Protein AF-A0A441TLF5-F1 (afdb_monomer_lite)

Foldseek 3Di:
DDDDDDDQFDPPDDDPDPVCVVPPPRRPPPPPPPPPPPDDDDDDDPDDDPDDDDPLVVLLVVVQVLQLVVVVVCVVVQQPDWDWDQDPVGIDIDRNCRVVVCSNVDRDLSNLLVVLCCLDQVVVDDPVVFWDWAWDFDDDPPDRTDTDTDIDTPDADPAAADDDPPDDLVNLVVVQVVRCVRSVGPPVLVVVPLVCPRYHVVNLVNNLVCVVVVVDDDPPSSNVSSVVCNVPPHDD

Radius of gyration: 24.66 Å; chains: 1; bounding box: 54×60×70 Å

pLDDT: mean 79.44, std 21.65, range [22.16, 98.5]

Secondary structure (DSSP, 8-state):
-------SS-TT----STHHHHS-TTS-----------S-------S-TT-PPP-HHHHHHHHHHHHHHHHHHTHHHHHT-EEEEEETTEEEEEEHHHH-TTSTTPPPHHHHHHHHHHHSGGGGS-GGGTEEEEEEEE--TTS--EEEEEEEESS--SS-B---TT--HHHHHHHHHHHHHHHTSTTHHHHHHTTTSSB-HHHHHHHHHHHHTTSS---HHHHHHHHHHHHS----

Structure (mmCIF, N/CA/C/O backbone):
data_AF-A0A441TLF5-F1
#
_entry.id   AF-A0A441TLF5-F1
#
loop_
_atom_site.group_PDB
_atom_site.id
_atom_site.type_symbol
_atom_site.label_atom_id
_atom_site.label_alt_id
_atom_site.label_comp_id
_atom_site.label_asym_id
_atom_site.label_entity_id
_atom_site.label_seq_id
_atom_site.pdbx_PDB_ins_code
_atom_site.Cartn_x
_atom_site.Cartn_y
_atom_site.Cartn_z
_atom_site.occupancy
_atom_site.B_iso_or_equiv
_atom_site.auth_seq_id
_atom_site.auth_comp_id
_atom_site.auth_asym_id
_atom_site.auth_atom_id
_atom_site.pdbx_PDB_model_num
ATOM 1 N N . ILE A 1 1 ? 12.281 -17.591 -37.721 1.00 36.97 1 ILE A N 1
ATOM 2 C CA . ILE A 1 1 ? 10.927 -18.185 -37.658 1.00 36.97 1 ILE A CA 1
ATOM 3 C C . ILE A 1 1 ? 9.971 -17.026 -37.813 1.00 36.97 1 ILE A C 1
ATOM 5 O O . ILE A 1 1 ? 9.907 -16.176 -36.936 1.00 36.97 1 ILE A O 1
ATOM 9 N N . GLU A 1 2 ? 9.385 -16.918 -38.995 1.00 22.16 2 GLU A N 1
ATOM 10 C CA . GLU A 1 2 ? 8.472 -15.842 -39.357 1.00 22.16 2 GLU A CA 1
ATOM 11 C C . GLU A 1 2 ? 7.069 -16.241 -38.891 1.00 22.16 2 GLU A C 1
ATOM 13 O O . GLU A 1 2 ? 6.633 -17.365 -39.142 1.00 22.16 2 GLU A O 1
ATOM 18 N N . VAL A 1 3 ? 6.401 -15.370 -38.134 1.00 23.84 3 VAL A N 1
ATOM 19 C CA . VAL A 1 3 ? 5.067 -15.635 -37.583 1.00 23.84 3 VAL A CA 1
ATOM 20 C C . VAL A 1 3 ? 4.101 -14.674 -38.253 1.00 23.84 3 VAL A C 1
ATOM 22 O O . VAL A 1 3 ? 4.131 -13.474 -37.992 1.00 23.84 3 VAL A O 1
ATOM 25 N N . VAL A 1 4 ? 3.259 -15.208 -39.132 1.00 25.80 4 VAL A N 1
ATOM 26 C CA . VAL A 1 4 ? 2.218 -14.453 -39.833 1.00 25.80 4 VAL A CA 1
ATOM 27 C C . VAL A 1 4 ? 0.871 -14.804 -39.206 1.00 25.80 4 VAL A C 1
ATOM 29 O O . VAL A 1 4 ? 0.508 -15.976 -39.123 1.00 25.80 4 VAL A O 1
ATOM 32 N N . ALA A 1 5 ? 0.123 -13.796 -38.756 1.00 27.64 5 ALA A N 1
ATOM 33 C CA . ALA A 1 5 ? -1.266 -13.966 -38.342 1.00 27.64 5 ALA A CA 1
ATOM 34 C C . ALA A 1 5 ? -2.162 -13.944 -39.590 1.00 27.64 5 ALA A C 1
ATOM 36 O O . ALA A 1 5 ? -2.343 -12.897 -40.209 1.00 27.64 5 ALA A O 1
ATOM 37 N N . GLY A 1 6 ? -2.691 -15.105 -39.980 1.00 32.47 6 GLY A N 1
ATOM 38 C CA . GLY A 1 6 ? -3.723 -15.213 -41.013 1.00 32.47 6 GLY A CA 1
ATOM 39 C C . GLY A 1 6 ? -5.134 -15.042 -40.427 1.00 32.47 6 GLY A C 1
ATOM 40 O O . GLY A 1 6 ? -5.342 -15.333 -39.245 1.00 32.47 6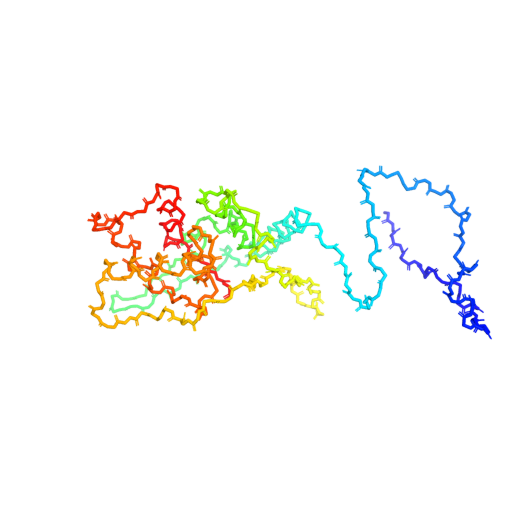 GLY A O 1
ATOM 41 N N . PRO A 1 7 ? -6.114 -14.570 -41.216 1.00 35.22 7 PRO A N 1
ATOM 42 C CA . PRO A 1 7 ? -7.491 -14.414 -40.761 1.00 35.22 7 PRO A CA 1
ATOM 43 C C . PRO A 1 7 ? -8.111 -15.776 -40.411 1.00 35.22 7 PRO A C 1
ATOM 45 O O . PRO A 1 7 ? -8.063 -16.715 -41.196 1.00 35.22 7 PRO A O 1
ATOM 48 N N . VAL A 1 8 ? -8.730 -15.870 -39.229 1.00 48.19 8 VAL A N 1
ATOM 49 C CA . VAL A 1 8 ? -9.430 -17.074 -38.714 1.00 48.19 8 VAL A CA 1
ATOM 50 C C . VAL A 1 8 ? -10.792 -17.289 -39.408 1.00 48.19 8 VAL A C 1
ATOM 52 O O . VAL A 1 8 ? -11.588 -18.131 -39.004 1.00 48.19 8 VAL A O 1
ATOM 55 N N . VAL A 1 9 ? -11.097 -16.505 -40.441 1.00 45.00 9 VAL A N 1
ATOM 56 C CA . VAL A 1 9 ? -12.402 -16.465 -41.102 1.00 45.00 9 VAL A CA 1
ATOM 57 C C . VAL A 1 9 ? -12.179 -16.585 -42.601 1.00 45.00 9 VAL A C 1
ATOM 59 O O . VAL A 1 9 ? -11.374 -15.836 -43.153 1.00 45.00 9 VAL A O 1
ATOM 62 N N . ASP A 1 10 ? -12.896 -17.508 -43.239 1.00 50.12 10 ASP A N 1
ATOM 63 C CA . ASP A 1 10 ? -13.018 -17.556 -44.694 1.00 50.12 10 ASP A CA 1
ATOM 64 C C . ASP A 1 10 ? -13.630 -16.223 -45.179 1.00 50.12 10 ASP A C 1
ATOM 66 O O . ASP A 1 10 ? -14.770 -15.912 -44.810 1.00 50.12 10 ASP A O 1
ATOM 70 N N . PRO A 1 11 ? -12.887 -15.395 -45.938 1.00 46.66 11 PRO A N 1
ATOM 71 C CA . PRO A 1 11 ? -13.357 -14.079 -46.363 1.00 46.66 11 PRO A CA 1
ATOM 72 C C . PRO A 1 11 ? -14.568 -14.139 -47.307 1.00 46.66 11 PRO A C 1
ATOM 74 O O . PRO A 1 11 ? -15.258 -13.128 -47.454 1.00 46.66 11 PRO A O 1
ATOM 77 N N . ASP A 1 12 ? -14.863 -15.301 -47.896 1.00 47.38 12 ASP A N 1
ATOM 78 C CA . ASP A 1 12 ? -15.994 -15.494 -48.804 1.00 47.38 12 ASP A CA 1
ATOM 79 C C . ASP A 1 12 ? -17.268 -15.982 -48.085 1.00 47.38 12 ASP A C 1
ATOM 81 O O . ASP A 1 12 ? -18.340 -16.076 -48.693 1.00 47.38 12 ASP A O 1
ATOM 85 N N . TYR A 1 13 ? -17.209 -16.228 -46.769 1.00 49.38 13 TYR A N 1
ATOM 86 C CA . TYR A 1 13 ? -18.369 -16.678 -46.002 1.00 49.38 13 TYR A CA 1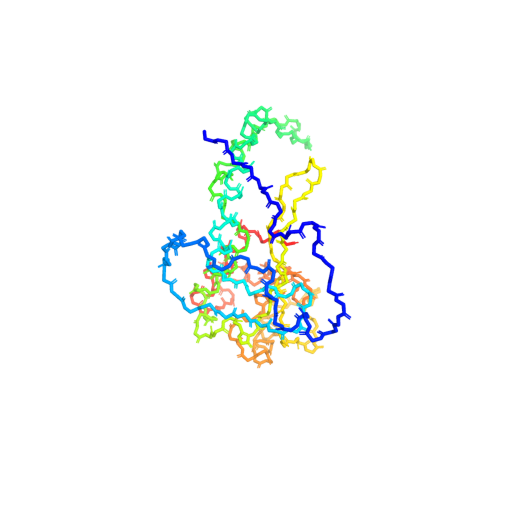
ATOM 87 C C . TYR A 1 13 ? -19.304 -15.520 -45.614 1.00 49.38 13 TYR A C 1
ATOM 89 O O . TYR A 1 13 ? -18.950 -14.621 -44.848 1.00 49.38 13 TYR A O 1
ATOM 97 N N . ARG A 1 14 ? -20.559 -15.578 -46.084 1.00 50.41 14 ARG A N 1
ATOM 98 C CA . ARG A 1 14 ? -21.650 -14.685 -45.657 1.00 50.41 14 ARG A CA 1
ATOM 99 C C . ARG A 1 14 ? -22.804 -15.495 -45.053 1.00 50.41 14 ARG A C 1
ATOM 101 O O . ARG A 1 14 ? -23.412 -16.284 -45.775 1.00 50.41 14 ARG A O 1
ATOM 108 N N . PRO A 1 15 ? -23.140 -15.307 -43.762 1.00 50.00 15 PRO A N 1
ATOM 109 C CA . PRO A 1 15 ? -24.277 -15.985 -43.152 1.00 50.00 15 PRO A CA 1
ATOM 110 C C . PRO A 1 15 ? -25.592 -15.407 -43.691 1.00 50.00 15 PRO A C 1
ATOM 112 O O . PRO A 1 15 ? -25.795 -14.194 -43.678 1.00 50.00 15 PRO A O 1
ATOM 115 N N . ASN A 1 16 ? -26.493 -16.282 -44.143 1.00 51.88 16 ASN A N 1
ATOM 116 C CA . ASN A 1 16 ? -27.785 -15.892 -44.728 1.00 51.88 16 ASN A CA 1
ATOM 117 C C . ASN A 1 16 ? -28.959 -16.021 -43.743 1.00 51.88 16 ASN A C 1
ATOM 119 O O . ASN A 1 16 ? -30.096 -15.704 -44.085 1.00 51.88 16 ASN A O 1
ATOM 123 N N . SER A 1 17 ? -28.702 -16.478 -42.516 1.00 48.84 17 SER A N 1
ATOM 124 C CA . SER A 1 17 ? -29.687 -16.500 -41.437 1.00 48.84 17 SER A CA 1
ATOM 125 C C . SER A 1 17 ? -29.021 -16.338 -40.073 1.00 48.84 17 SER A C 1
ATOM 127 O O . SER A 1 17 ? -27.831 -16.608 -39.899 1.00 48.84 17 SER A O 1
ATOM 129 N N . VAL A 1 18 ? -29.809 -15.898 -39.091 1.00 48.69 18 VAL A N 1
ATOM 130 C CA . VAL A 1 18 ? -29.361 -15.730 -37.700 1.00 48.69 18 VAL A CA 1
ATOM 131 C C . VAL A 1 18 ? -28.971 -17.080 -37.082 1.00 48.69 18 VAL A C 1
ATOM 133 O O . VAL A 1 18 ? -28.031 -17.144 -36.294 1.00 48.69 18 VAL A O 1
ATOM 136 N N . ASP A 1 19 ? -29.604 -18.174 -37.508 1.00 50.28 19 ASP A N 1
ATOM 137 C CA . ASP A 1 19 ? -29.310 -19.524 -37.012 1.00 50.28 19 ASP A CA 1
ATOM 138 C C . ASP A 1 19 ? -27.880 -19.982 -37.359 1.00 50.28 19 ASP A C 1
ATOM 140 O O . ASP A 1 19 ? -27.218 -20.635 -36.553 1.00 50.28 19 ASP A O 1
ATOM 144 N N . GLN A 1 20 ? -27.337 -19.537 -38.500 1.00 49.94 20 GLN A N 1
ATOM 145 C CA . GLN A 1 20 ? -25.953 -19.815 -38.920 1.00 49.94 20 GLN A CA 1
ATOM 146 C C . GLN A 1 20 ? -24.887 -19.060 -38.102 1.00 49.94 20 GLN A C 1
ATOM 148 O O . GLN A 1 20 ? -23.690 -19.325 -38.246 1.00 49.94 20 GLN A O 1
ATOM 153 N N . LEU A 1 21 ? -25.296 -18.122 -37.240 1.00 49.75 21 LEU A N 1
ATOM 154 C CA . LEU A 1 21 ? -24.411 -17.447 -36.285 1.00 49.75 21 LEU A CA 1
ATOM 155 C C . LEU A 1 21 ? -24.289 -18.229 -34.969 1.00 49.75 21 LEU A C 1
ATOM 157 O O . LEU A 1 21 ? -23.302 -18.062 -34.251 1.00 49.75 21 LEU A O 1
ATOM 161 N N . PHE A 1 22 ? -25.272 -19.079 -34.650 1.00 46.91 22 PHE A N 1
ATOM 162 C CA . PHE A 1 22 ? -25.297 -19.851 -33.407 1.00 46.91 22 PHE A CA 1
ATOM 163 C C . PHE A 1 22 ? -24.527 -21.175 -33.510 1.00 46.91 22 PHE A C 1
ATOM 165 O O . PHE A 1 22 ? -23.927 -21.598 -32.519 1.00 46.91 22 PHE A O 1
ATOM 172 N N . GLU A 1 23 ? -24.455 -21.769 -34.705 1.00 49.84 23 GLU A N 1
ATOM 173 C CA . GLU A 1 23 ? -23.620 -22.938 -35.011 1.00 49.84 23 GLU A CA 1
ATOM 174 C C . GLU A 1 23 ? -22.733 -22.680 -36.242 1.00 49.84 23 GLU A C 1
ATOM 176 O O . GLU A 1 23 ? -23.085 -23.046 -37.363 1.00 49.84 23 GLU A O 1
ATOM 181 N N . PRO A 1 24 ? -21.567 -22.032 -36.066 1.00 50.59 24 PRO A N 1
ATOM 182 C CA . PRO A 1 24 ? -20.713 -21.673 -37.186 1.00 50.59 24 PRO A CA 1
ATOM 183 C C . PRO A 1 24 ? -20.034 -22.922 -37.767 1.00 50.59 24 PRO A C 1
ATOM 185 O O . PRO A 1 24 ? -19.107 -23.479 -37.172 1.00 50.59 24 PRO A O 1
ATOM 188 N N . THR A 1 25 ? -20.490 -23.358 -38.941 1.00 48.41 25 THR A N 1
ATOM 189 C CA . THR A 1 25 ? -19.855 -24.412 -39.755 1.00 48.41 25 THR A CA 1
ATOM 190 C C . THR A 1 25 ? -18.606 -23.919 -40.498 1.00 48.41 25 THR A C 1
ATOM 192 O O . THR A 1 25 ? -17.850 -24.727 -41.023 1.00 48.41 25 THR A O 1
ATOM 195 N N . TRP A 1 26 ? -18.360 -22.604 -40.500 1.00 50.44 26 TRP A N 1
ATOM 196 C CA . TRP A 1 26 ? -17.243 -21.914 -41.165 1.00 50.44 26 TRP A CA 1
ATOM 197 C C . TRP A 1 26 ? -15.942 -21.869 -40.348 1.00 50.44 26 TRP A C 1
ATOM 199 O O . TRP A 1 26 ? -14.927 -21.358 -40.814 1.00 50.44 26 TRP A O 1
ATOM 209 N N . VAL A 1 27 ? -15.947 -22.410 -39.128 1.00 47.53 27 VAL A N 1
ATOM 210 C CA . VAL A 1 27 ? -14.711 -22.689 -38.392 1.00 47.53 27 VAL A CA 1
ATOM 211 C C . VAL A 1 27 ? -14.217 -24.050 -38.868 1.00 47.53 27 VAL A C 1
ATOM 213 O O . VAL A 1 27 ? -14.824 -25.063 -38.529 1.00 47.53 27 VAL A O 1
ATOM 216 N N . LEU A 1 28 ? -13.134 -24.084 -39.650 1.00 46.56 28 LEU A N 1
ATOM 217 C CA . LEU A 1 28 ? -12.442 -25.324 -40.014 1.00 46.56 28 LEU A CA 1
ATOM 218 C C . LEU A 1 28 ? -12.013 -26.050 -38.730 1.00 46.56 28 LEU A C 1
ATOM 220 O O . LEU A 1 28 ? -11.070 -25.645 -38.055 1.00 46.56 28 LEU A O 1
ATOM 224 N N . ARG A 1 29 ? -12.742 -27.112 -38.372 1.00 49.94 29 ARG A N 1
ATOM 225 C CA . ARG A 1 29 ? -12.463 -27.950 -37.191 1.00 49.94 29 ARG A CA 1
ATOM 226 C C . ARG A 1 29 ? -11.424 -29.042 -37.466 1.00 49.94 29 ARG A C 1
ATOM 228 O O . ARG A 1 29 ? -11.049 -29.747 -36.537 1.00 49.94 29 ARG A O 1
ATOM 235 N N . ASP A 1 30 ? -10.931 -29.131 -38.702 1.00 43.38 30 ASP A N 1
ATOM 236 C CA . ASP A 1 30 ? -10.085 -30.234 -39.173 1.00 43.38 30 ASP A CA 1
ATOM 237 C C . ASP A 1 30 ? -8.579 -29.938 -39.207 1.00 43.38 30 ASP A C 1
ATOM 239 O O . ASP A 1 30 ? -7.798 -30.804 -39.597 1.00 43.38 30 ASP A O 1
ATOM 243 N N . SER A 1 31 ? -8.104 -28.781 -38.730 1.00 43.22 31 SER A N 1
ATOM 244 C CA . SER A 1 31 ? -6.673 -28.663 -38.424 1.00 43.22 31 SER A CA 1
ATOM 245 C C . SER A 1 31 ? -6.401 -29.260 -37.045 1.00 43.22 31 SER A C 1
ATOM 247 O O . SER A 1 31 ? -6.272 -28.550 -36.044 1.00 43.22 31 SER A O 1
ATOM 249 N N . ALA A 1 32 ? -6.323 -30.587 -37.021 1.00 44.91 32 ALA A N 1
ATOM 250 C CA . ALA A 1 32 ? -5.764 -31.406 -35.956 1.00 44.91 32 ALA A CA 1
ATOM 251 C C . ALA A 1 32 ? -4.258 -31.123 -35.770 1.00 44.91 32 ALA A C 1
ATOM 253 O O . ALA A 1 32 ? -3.409 -31.988 -35.960 1.00 44.91 32 ALA A O 1
ATOM 254 N N . ALA A 1 33 ? -3.915 -29.891 -35.399 1.00 39.09 33 ALA A N 1
ATOM 255 C CA . ALA A 1 33 ? -2.718 -29.630 -34.625 1.00 39.09 33 ALA A CA 1
ATOM 256 C C . ALA A 1 33 ? -3.179 -29.609 -33.170 1.00 39.09 33 ALA A C 1
ATOM 258 O O . ALA A 1 33 ? -3.795 -28.644 -32.717 1.00 39.09 33 ALA A O 1
ATOM 259 N N . GLU A 1 34 ? -2.946 -30.717 -32.472 1.00 43.09 34 GLU A N 1
ATOM 260 C CA . GLU A 1 34 ? -3.098 -30.827 -31.026 1.00 43.09 34 GLU A CA 1
ATOM 261 C C . GLU A 1 34 ? -2.338 -29.674 -30.357 1.00 43.09 34 GLU A C 1
ATOM 263 O O . GLU A 1 34 ? -1.132 -29.736 -30.119 1.00 43.09 34 GLU A O 1
ATOM 268 N N . ALA A 1 35 ? -3.041 -28.580 -30.061 1.00 42.84 35 ALA A N 1
ATOM 269 C CA . ALA A 1 35 ? -2.545 -27.561 -29.160 1.00 42.84 35 ALA A CA 1
ATOM 270 C C . ALA A 1 35 ? -2.503 -28.211 -27.780 1.00 42.84 35 ALA A C 1
ATOM 272 O O . ALA A 1 35 ? -3.520 -28.313 -27.092 1.00 42.84 35 ALA A O 1
ATOM 273 N N . GLN A 1 36 ? -1.327 -28.727 -27.426 1.00 36.59 36 GLN A N 1
ATOM 274 C CA . GLN A 1 36 ? -1.091 -29.434 -26.180 1.00 36.59 36 GLN A CA 1
ATOM 275 C C . GLN A 1 36 ? -1.540 -28.554 -25.007 1.00 36.59 36 GLN A C 1
ATOM 277 O O . GLN A 1 36 ? -0.954 -27.514 -24.703 1.00 36.59 36 GLN A O 1
ATOM 282 N N . GLN A 1 37 ? -2.645 -28.955 -24.384 1.00 39.78 37 GLN A N 1
ATOM 283 C CA . GLN A 1 37 ? -3.279 -28.234 -23.294 1.00 39.78 37 GLN A CA 1
ATOM 284 C C . GLN A 1 37 ? -2.374 -28.298 -22.059 1.00 39.78 37 GLN A C 1
ATOM 286 O O . GLN A 1 37 ? -2.279 -29.331 -21.402 1.00 39.78 37 GLN A O 1
ATOM 291 N N . LEU A 1 38 ? -1.736 -27.182 -21.697 1.00 35.72 38 LEU A N 1
ATOM 292 C CA . LEU A 1 38 ? -0.844 -27.086 -20.529 1.00 35.72 38 LEU A CA 1
ATOM 293 C C . LEU A 1 38 ? -1.597 -26.992 -19.173 1.00 35.72 38 LEU A C 1
ATOM 295 O O . LEU A 1 38 ? -1.091 -26.412 -18.220 1.00 35.72 38 LEU A O 1
ATOM 299 N N . ALA A 1 39 ? -2.768 -27.640 -19.076 1.00 30.20 39 ALA A N 1
ATOM 300 C CA . ALA A 1 39 ? -3.660 -27.795 -17.913 1.00 30.20 39 ALA A CA 1
ATOM 301 C C . ALA A 1 39 ? -4.587 -26.614 -17.520 1.00 30.20 39 ALA A C 1
ATOM 303 O O . ALA A 1 39 ? -4.260 -25.438 -17.666 1.00 30.20 39 ALA A O 1
ATOM 304 N N . GLY A 1 40 ? -5.759 -26.977 -16.964 1.00 34.03 40 GLY A N 1
ATOM 305 C CA . GLY A 1 40 ? -6.762 -26.098 -16.333 1.00 34.03 40 GLY A CA 1
ATOM 306 C C . GLY A 1 40 ? -8.128 -26.044 -17.054 1.00 34.03 40 GLY A C 1
ATOM 307 O O . GLY A 1 40 ? -8.167 -26.138 -18.283 1.00 34.03 40 GLY A O 1
ATOM 308 N N . PRO A 1 41 ? -9.261 -25.897 -16.331 1.00 30.38 41 PRO A N 1
ATOM 309 C CA . PRO A 1 41 ? -10.571 -25.682 -16.949 1.00 30.38 41 PRO A CA 1
ATOM 310 C C . PRO A 1 41 ? -10.657 -24.297 -17.613 1.00 30.38 41 PRO A C 1
ATOM 312 O O . PRO A 1 41 ? -10.291 -23.283 -17.017 1.00 30.38 41 PRO A O 1
ATOM 315 N N . VAL A 1 42 ? -11.163 -24.252 -18.849 1.00 34.88 42 VAL A N 1
ATOM 316 C CA . VAL A 1 42 ? -11.400 -23.013 -19.606 1.00 34.88 42 VAL A CA 1
ATOM 317 C C . VAL A 1 42 ? -12.850 -22.587 -19.406 1.00 34.88 42 VAL A C 1
ATOM 319 O O . VAL A 1 42 ? -13.768 -23.211 -19.933 1.00 34.88 42 VAL A O 1
ATOM 322 N N . TYR A 1 43 ? -13.065 -21.505 -18.663 1.00 37.19 43 TYR A N 1
ATOM 323 C CA . TYR A 1 43 ? -14.384 -20.894 -18.521 1.00 37.19 43 TYR A CA 1
ATOM 324 C C . TYR A 1 43 ? -14.538 -19.775 -19.557 1.00 37.19 43 TYR A C 1
ATOM 326 O O . TYR A 1 43 ? -13.713 -18.866 -19.631 1.00 37.19 43 TYR A O 1
ATOM 334 N N . ARG A 1 44 ? -15.596 -19.831 -20.373 1.00 37.06 44 ARG A N 1
ATOM 335 C CA . ARG A 1 44 ? -15.975 -18.760 -21.307 1.00 37.06 44 ARG A CA 1
ATOM 336 C C . ARG A 1 44 ? -17.350 -18.235 -20.904 1.00 37.06 44 ARG A C 1
ATOM 338 O O . ARG A 1 44 ? -18.349 -18.928 -21.077 1.00 37.06 44 ARG A O 1
ATOM 345 N N . LEU A 1 45 ? -17.403 -17.013 -20.380 1.00 36.09 45 LEU A N 1
ATOM 346 C CA . LEU A 1 45 ? -18.661 -16.324 -20.090 1.00 36.09 45 LEU A CA 1
ATOM 347 C C . LEU A 1 45 ? -19.290 -15.855 -21.411 1.00 36.09 45 LEU A C 1
ATOM 349 O O . LEU A 1 45 ? -18.725 -15.024 -22.120 1.00 36.09 45 LEU A O 1
ATOM 353 N N . ARG A 1 46 ? -20.455 -16.406 -21.767 1.00 33.09 46 ARG A N 1
ATOM 354 C CA . ARG A 1 46 ? -21.288 -15.890 -22.865 1.00 33.09 46 ARG A CA 1
ATOM 355 C C . ARG A 1 46 ? -22.006 -14.625 -22.371 1.00 33.09 46 ARG A C 1
ATOM 357 O O . ARG A 1 46 ? -22.671 -14.692 -21.345 1.00 33.09 46 ARG A O 1
ATOM 364 N N . GLY A 1 47 ? -21.903 -13.500 -23.091 1.00 36.25 47 GLY A N 1
ATOM 365 C CA . GLY A 1 47 ? -22.857 -12.385 -22.931 1.00 36.25 47 GLY A CA 1
ATOM 366 C C . GLY A 1 47 ? -22.325 -10.959 -22.734 1.00 36.25 47 GLY A C 1
ATOM 367 O O . GLY A 1 47 ? -23.143 -10.053 -22.612 1.00 36.25 47 GLY A O 1
ATOM 368 N N . ARG A 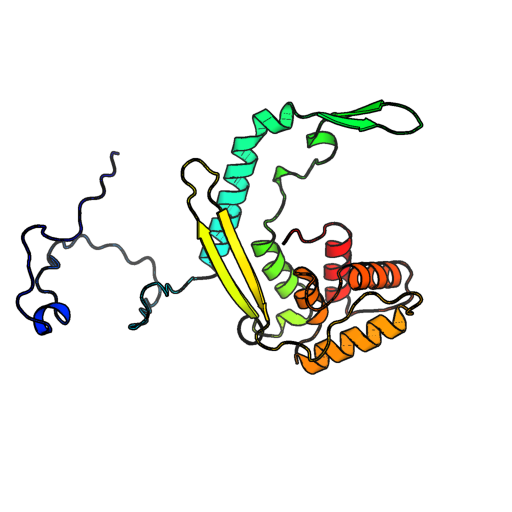1 48 ? -21.013 -10.691 -22.739 1.00 38.84 48 ARG A N 1
ATOM 369 C CA . ARG A 1 48 ? -20.505 -9.306 -22.836 1.00 38.84 48 ARG A CA 1
ATOM 370 C C . ARG A 1 48 ? -19.411 -9.208 -23.884 1.00 38.84 48 ARG A C 1
ATOM 372 O O . ARG A 1 48 ? -18.352 -9.811 -23.732 1.00 38.84 48 ARG A O 1
ATOM 379 N N . ALA A 1 49 ? -19.661 -8.421 -24.927 1.00 38.25 49 ALA A N 1
ATOM 380 C CA . ALA A 1 49 ? -18.600 -7.920 -25.788 1.00 38.25 49 ALA A CA 1
ATOM 381 C C . ALA A 1 49 ? -17.552 -7.226 -24.893 1.00 38.25 49 ALA A C 1
ATOM 383 O O . ALA A 1 49 ? -17.865 -6.236 -24.239 1.00 38.25 49 ALA A O 1
ATOM 384 N N . GLY A 1 50 ? -16.352 -7.804 -24.782 1.00 42.12 50 GLY A N 1
ATOM 385 C CA . GLY A 1 50 ? -15.216 -7.221 -24.052 1.00 42.12 50 GLY A CA 1
ATOM 386 C C . GLY A 1 50 ? -14.884 -7.787 -22.661 1.00 42.12 50 GLY A C 1
ATOM 387 O O . GLY A 1 50 ? -13.871 -7.396 -22.094 1.00 42.12 50 GLY A O 1
ATOM 388 N N . GLY A 1 51 ? -15.659 -8.720 -22.097 1.00 44.75 51 GLY A N 1
ATOM 389 C CA . GLY A 1 51 ? -15.396 -9.261 -20.750 1.00 44.75 51 GLY A CA 1
ATOM 390 C C . GLY A 1 51 ? -14.522 -10.519 -20.745 1.00 44.75 51 GLY A C 1
ATOM 391 O O . GLY A 1 51 ? -15.049 -11.625 -20.639 1.00 44.75 51 GLY A O 1
ATOM 392 N N . GLY A 1 52 ? -13.201 -10.382 -20.873 1.00 59.38 52 GLY A N 1
ATOM 393 C CA . GLY A 1 52 ? -12.269 -11.501 -20.683 1.00 59.38 52 GLY A CA 1
ATOM 394 C C . GLY A 1 52 ? -12.121 -11.884 -19.205 1.00 59.38 52 GLY A C 1
ATOM 395 O O . GLY A 1 52 ? -12.118 -11.019 -18.335 1.00 59.38 52 GLY A O 1
ATOM 396 N N . ILE A 1 53 ? -11.971 -13.178 -18.901 1.00 64.62 53 ILE A N 1
ATOM 397 C CA . ILE A 1 53 ? -11.551 -13.619 -17.562 1.00 64.62 53 ILE A CA 1
ATOM 398 C C . ILE A 1 53 ? -10.045 -13.390 -17.445 1.00 64.62 53 ILE A C 1
ATOM 400 O O . ILE A 1 53 ? -9.275 -13.921 -18.249 1.00 64.62 53 ILE A O 1
ATOM 404 N N . VAL A 1 54 ? -9.614 -12.639 -16.430 1.00 70.94 54 VAL A N 1
ATOM 405 C CA . VAL A 1 54 ? -8.188 -12.436 -16.152 1.00 70.94 54 VAL A CA 1
ATOM 406 C C . VAL A 1 54 ? -7.734 -13.368 -15.037 1.00 70.94 54 VAL A C 1
ATOM 408 O O . VAL A 1 54 ? -8.194 -13.289 -13.901 1.00 70.94 54 VAL A O 1
ATOM 411 N N . HIS A 1 55 ? -6.775 -14.239 -15.348 1.00 80.38 55 HIS A N 1
ATOM 412 C CA . HIS A 1 55 ? -6.080 -15.015 -14.329 1.00 80.38 55 HIS A CA 1
ATOM 413 C C . HIS A 1 55 ? -5.037 -14.131 -13.629 1.00 80.38 55 HIS A C 1
ATOM 415 O O . HIS A 1 55 ? -3.964 -13.869 -14.181 1.00 80.38 55 HIS A O 1
ATOM 421 N N . MET A 1 56 ? -5.348 -13.679 -12.409 1.00 81.25 56 MET A N 1
ATOM 422 C CA . MET A 1 56 ? -4.586 -12.637 -11.705 1.00 81.25 56 MET A CA 1
ATOM 423 C C . MET A 1 56 ? -3.094 -12.965 -11.548 1.00 81.25 56 MET A C 1
ATOM 425 O O . MET A 1 56 ? -2.245 -12.119 -11.805 1.00 81.25 56 MET A O 1
ATOM 429 N N . ARG A 1 57 ? -2.731 -14.217 -11.236 1.00 82.31 57 ARG A N 1
ATOM 430 C CA . ARG A 1 57 ? -1.313 -14.618 -11.137 1.00 82.31 57 ARG A CA 1
ATOM 431 C C . ARG A 1 57 ? -0.565 -14.435 -12.461 1.00 82.31 57 ARG A C 1
ATOM 433 O O . ARG A 1 57 ? 0.576 -13.983 -12.468 1.00 82.31 57 ARG A O 1
ATOM 440 N N . SER A 1 58 ? -1.205 -14.776 -13.580 1.00 82.31 58 SER A N 1
ATOM 441 C CA . SER A 1 58 ? -0.605 -14.619 -14.911 1.00 82.31 58 SER A CA 1
ATOM 442 C C . SER A 1 58 ? -0.495 -13.146 -15.300 1.00 82.31 58 SER A C 1
ATOM 444 O O . SER A 1 58 ? 0.497 -12.745 -15.905 1.00 82.31 58 SER A O 1
ATOM 446 N N . PHE A 1 59 ? -1.487 -12.339 -14.918 1.00 86.00 59 PHE A N 1
ATOM 447 C CA . PHE A 1 59 ? -1.458 -10.890 -15.082 1.00 86.00 59 PHE A CA 1
ATOM 448 C C . PHE A 1 59 ? -0.295 -10.255 -14.302 1.00 86.00 59 PHE A C 1
ATOM 450 O O . PHE A 1 59 ? 0.527 -9.568 -14.903 1.00 86.00 59 PHE A O 1
ATOM 457 N N . LEU A 1 60 ? -0.151 -10.556 -13.007 1.00 86.81 60 LEU A N 1
ATOM 458 C CA . LEU A 1 60 ? 0.918 -10.012 -12.157 1.00 86.81 60 LEU A CA 1
ATOM 459 C C . LEU A 1 60 ? 2.319 -10.434 -12.629 1.00 86.81 60 LEU A C 1
ATOM 461 O O . LEU A 1 60 ? 3.258 -9.639 -12.582 1.00 86.81 60 LEU A O 1
ATOM 465 N N . ALA A 1 61 ? 2.471 -11.667 -13.123 1.00 87.62 61 ALA A N 1
ATOM 466 C CA . ALA A 1 61 ? 3.727 -12.130 -13.712 1.00 87.62 61 ALA A CA 1
ATOM 467 C C . ALA A 1 61 ? 4.069 -11.362 -15.000 1.00 87.62 61 ALA A C 1
ATOM 469 O O . ALA A 1 61 ? 5.210 -10.942 -15.198 1.00 87.62 61 ALA A O 1
ATOM 470 N N . ARG A 1 62 ? 3.071 -11.132 -15.864 1.00 87.38 62 ARG A N 1
ATOM 471 C CA . ARG A 1 62 ? 3.235 -10.324 -17.079 1.00 87.38 62 ARG A CA 1
ATOM 472 C C . ARG A 1 62 ? 3.583 -8.875 -16.741 1.00 87.38 62 ARG A C 1
ATOM 474 O O . ARG A 1 62 ? 4.501 -8.335 -17.353 1.00 87.38 62 ARG A O 1
ATOM 481 N N . ARG A 1 63 ? 2.891 -8.270 -15.769 1.00 88.75 63 ARG A N 1
ATOM 482 C CA . ARG A 1 63 ? 3.143 -6.903 -15.301 1.00 88.75 63 ARG A CA 1
ATOM 483 C C . ARG A 1 63 ? 4.588 -6.732 -14.848 1.00 88.75 63 ARG A C 1
ATOM 485 O O . ARG A 1 63 ? 5.255 -5.834 -15.350 1.00 88.75 63 ARG A O 1
ATOM 492 N N . ALA A 1 64 ? 5.073 -7.617 -13.976 1.00 90.88 64 ALA A N 1
ATOM 493 C CA . ALA A 1 64 ? 6.450 -7.588 -13.482 1.00 90.88 64 ALA A CA 1
ATOM 494 C C . ALA A 1 64 ? 7.486 -7.741 -14.600 1.00 90.88 64 ALA A C 1
ATOM 496 O O . ALA A 1 64 ? 8.477 -7.014 -14.624 1.00 90.88 64 ALA A O 1
ATOM 497 N N . ARG A 1 65 ? 7.242 -8.647 -15.554 1.00 90.75 65 ARG A N 1
ATOM 498 C CA . ARG A 1 65 ? 8.136 -8.829 -16.701 1.00 90.75 65 ARG A CA 1
ATOM 499 C C . ARG A 1 65 ? 8.217 -7.567 -17.565 1.00 90.75 65 ARG A C 1
ATOM 501 O O . ARG A 1 65 ? 9.318 -7.105 -17.834 1.00 90.75 65 ARG A O 1
ATOM 508 N N . ILE A 1 66 ? 7.070 -7.003 -17.952 1.00 88.69 66 ILE A N 1
ATOM 509 C CA . ILE A 1 66 ? 7.012 -5.786 -18.778 1.00 88.69 66 ILE A CA 1
ATOM 510 C C . ILE A 1 66 ? 7.671 -4.608 -18.053 1.00 88.69 66 ILE A C 1
ATOM 512 O O . ILE A 1 66 ? 8.421 -3.860 -18.669 1.00 88.69 66 ILE A O 1
ATOM 516 N N . ASP A 1 67 ? 7.434 -4.456 -16.747 1.00 90.38 67 ASP A N 1
ATOM 517 C CA . ASP A 1 67 ? 8.059 -3.402 -15.936 1.00 90.38 67 ASP A CA 1
ATOM 518 C C . ASP A 1 67 ? 9.587 -3.486 -15.984 1.00 90.38 67 ASP A C 1
ATOM 520 O O . ASP A 1 67 ? 10.271 -2.493 -16.233 1.00 90.38 67 ASP A O 1
ATOM 524 N N . LYS A 1 68 ? 10.117 -4.701 -15.796 1.00 91.25 68 LYS A N 1
ATOM 525 C CA . LYS A 1 68 ? 11.552 -4.969 -15.845 1.00 91.25 68 LYS A CA 1
ATOM 526 C C . LYS A 1 68 ? 12.124 -4.674 -17.229 1.00 91.25 68 LYS A C 1
ATOM 528 O O . LYS A 1 68 ? 13.095 -3.934 -17.331 1.00 91.25 68 LYS A O 1
ATOM 533 N N . GLU A 1 69 ? 11.501 -5.196 -18.285 1.00 90.94 69 GLU A N 1
ATOM 534 C CA . GLU A 1 69 ? 11.905 -4.945 -19.676 1.00 90.94 69 GLU A CA 1
ATOM 535 C C . GLU A 1 69 ? 11.928 -3.440 -19.996 1.00 90.94 69 GLU A C 1
ATOM 537 O O . GLU A 1 69 ? 12.879 -2.948 -20.599 1.00 90.94 69 GLU A O 1
ATOM 542 N N . GLN A 1 70 ? 10.922 -2.684 -19.546 1.00 88.69 70 GLN A N 1
ATOM 543 C CA . GLN A 1 70 ? 10.838 -1.241 -19.783 1.00 88.69 70 GLN A CA 1
ATOM 544 C C . GLN A 1 70 ? 11.877 -0.427 -19.007 1.00 88.69 70 GLN A C 1
ATOM 546 O O . GLN A 1 70 ? 12.359 0.579 -19.538 1.00 88.69 70 GLN A O 1
ATOM 551 N N . ARG A 1 71 ? 12.213 -0.822 -17.769 1.00 89.31 71 ARG A N 1
ATOM 552 C CA . ARG A 1 71 ? 13.298 -0.181 -17.007 1.00 89.31 71 ARG A CA 1
ATOM 553 C C . ARG A 1 71 ? 14.653 -0.479 -17.628 1.00 89.31 71 ARG A C 1
ATOM 555 O O . ARG A 1 71 ? 15.420 0.453 -17.838 1.00 89.31 71 ARG A O 1
ATOM 562 N N . GLU A 1 72 ? 14.913 -1.738 -17.976 1.00 91.31 72 GLU A N 1
ATOM 563 C CA . GLU A 1 72 ? 16.156 -2.154 -18.636 1.00 91.31 72 GLU A CA 1
ATOM 564 C C . GLU A 1 72 ? 16.346 -1.460 -19.988 1.00 91.31 72 GLU A C 1
ATOM 566 O O . GLU A 1 72 ? 17.426 -0.952 -20.273 1.00 91.31 72 GLU A O 1
ATOM 571 N N . ALA A 1 73 ? 15.290 -1.329 -20.795 1.00 90.06 73 ALA A N 1
ATOM 572 C CA . ALA A 1 73 ? 15.356 -0.588 -22.055 1.00 90.06 73 ALA A CA 1
ATOM 573 C C . ALA A 1 73 ? 15.696 0.904 -21.860 1.00 90.06 73 ALA A C 1
ATOM 575 O O . ALA A 1 73 ? 16.296 1.518 -22.738 1.00 90.06 73 ALA A O 1
ATOM 576 N N . GLY A 1 74 ? 15.321 1.491 -20.717 1.00 88.00 74 GLY A N 1
ATOM 577 C CA . GLY A 1 74 ? 15.660 2.868 -20.347 1.00 88.00 74 GLY A CA 1
ATOM 578 C C . GLY A 1 74 ? 17.030 3.028 -19.681 1.00 88.00 74 GLY A C 1
ATOM 579 O O . GLY A 1 74 ? 17.434 4.159 -19.423 1.00 88.00 74 GLY A O 1
ATOM 580 N N . ARG A 1 75 ? 17.755 1.937 -19.396 1.00 91.06 75 ARG A N 1
ATOM 581 C CA . ARG A 1 75 ? 19.039 1.970 -18.679 1.00 91.06 75 ARG A CA 1
ATOM 582 C C . ARG A 1 75 ? 20.051 2.950 -19.290 1.00 91.06 75 ARG A C 1
ATOM 584 O O . ARG A 1 75 ? 20.542 3.776 -18.526 1.00 91.06 75 ARG A O 1
ATOM 591 N N . PRO A 1 76 ? 20.311 2.961 -20.615 1.00 90.75 76 PRO A N 1
ATOM 592 C CA . PRO A 1 76 ? 21.311 3.868 -21.185 1.00 90.75 76 PRO A CA 1
ATOM 593 C C . PRO A 1 76 ? 20.962 5.350 -20.993 1.00 90.75 76 PRO A C 1
ATOM 595 O O . PRO A 1 76 ? 21.841 6.189 -20.831 1.00 90.75 76 PRO A O 1
ATOM 598 N N . GLU A 1 77 ? 19.672 5.692 -21.003 1.00 90.19 77 GLU A N 1
ATOM 599 C CA . GLU A 1 77 ? 19.214 7.061 -20.746 1.00 90.19 77 GLU A CA 1
ATOM 600 C C . GLU A 1 77 ? 19.405 7.433 -19.268 1.00 90.19 77 GLU A C 1
ATOM 602 O O . GLU A 1 77 ? 19.874 8.524 -18.952 1.00 90.19 77 GLU A O 1
ATOM 607 N N . LEU A 1 78 ? 19.084 6.509 -18.357 1.00 89.31 78 LEU A N 1
ATOM 608 C CA . LEU A 1 78 ? 19.173 6.722 -16.912 1.00 89.31 78 LEU A CA 1
ATOM 609 C C . LEU A 1 78 ? 20.614 6.778 -16.397 1.00 89.31 78 LEU A C 1
ATOM 611 O O . LEU A 1 78 ? 20.892 7.568 -15.499 1.00 89.31 78 LEU A O 1
ATOM 615 N N . GLU A 1 79 ? 21.527 5.996 -16.975 1.00 89.88 79 GLU A N 1
ATOM 616 C CA . GLU A 1 79 ? 22.965 6.040 -16.664 1.00 89.88 79 GLU A CA 1
ATOM 617 C C . GLU A 1 79 ? 23.579 7.412 -16.976 1.00 89.88 79 GLU A C 1
ATOM 619 O O . GLU A 1 79 ? 24.490 7.855 -16.284 1.00 89.88 79 GLU A O 1
ATOM 624 N N . ASN A 1 80 ? 23.035 8.120 -17.969 1.00 89.38 80 ASN A N 1
ATOM 625 C CA . ASN A 1 80 ? 23.471 9.465 -18.346 1.00 89.38 80 ASN A CA 1
ATOM 626 C C . ASN A 1 80 ? 22.683 10.587 -17.643 1.00 89.38 80 ASN A C 1
ATOM 628 O O . ASN A 1 80 ? 22.958 11.770 -17.859 1.00 89.38 80 ASN A O 1
ATOM 632 N N . ARG A 1 81 ? 21.678 10.251 -16.823 1.00 90.38 81 ARG A N 1
ATOM 633 C CA . ARG A 1 81 ? 20.792 11.235 -16.193 1.00 90.38 81 ARG A CA 1
ATOM 634 C C . ARG A 1 81 ? 21.412 11.792 -14.912 1.00 90.38 81 ARG A C 1
ATOM 636 O O . ARG A 1 81 ? 21.764 11.046 -14.003 1.00 90.38 81 ARG A O 1
ATOM 643 N N . ILE A 1 82 ? 21.450 13.119 -14.809 1.00 89.62 82 ILE A N 1
ATOM 644 C CA . ILE A 1 82 ? 21.933 13.853 -13.632 1.00 89.62 82 ILE A CA 1
ATOM 645 C C . ILE A 1 82 ? 20.751 14.561 -12.962 1.00 89.62 82 ILE A C 1
ATOM 647 O O . ILE A 1 82 ? 19.956 15.234 -13.620 1.00 89.62 82 ILE A O 1
ATOM 651 N N . ILE A 1 83 ? 20.633 14.397 -11.648 1.00 87.25 83 ILE A N 1
ATOM 652 C CA . ILE A 1 83 ? 19.724 15.140 -10.779 1.00 87.25 83 ILE A CA 1
ATOM 653 C C . ILE A 1 83 ? 20.479 16.369 -10.282 1.00 87.25 83 ILE A C 1
ATOM 655 O O . ILE A 1 83 ? 21.510 16.239 -9.627 1.00 87.25 83 ILE A O 1
ATOM 659 N N . ARG A 1 84 ? 19.958 17.554 -10.602 1.00 86.81 84 ARG A N 1
ATOM 660 C CA . ARG A 1 84 ? 20.499 18.833 -10.144 1.00 86.81 84 ARG A CA 1
ATOM 661 C C . ARG A 1 84 ? 19.620 19.399 -9.039 1.00 86.81 84 ARG A C 1
ATOM 663 O O . ARG A 1 84 ? 18.501 19.835 -9.302 1.00 86.81 84 ARG A O 1
ATOM 670 N N . GLU A 1 85 ? 20.139 19.413 -7.823 1.00 80.12 85 GLU A N 1
ATOM 671 C CA . GLU A 1 85 ? 19.517 20.066 -6.676 1.00 80.12 85 GLU A CA 1
ATOM 672 C C . GLU A 1 85 ? 20.018 21.509 -6.594 1.00 80.12 85 GLU A C 1
ATOM 674 O O . GLU A 1 85 ? 21.225 21.757 -6.578 1.00 80.12 85 GLU A O 1
ATOM 679 N N . VAL A 1 86 ? 19.092 22.469 -6.562 1.00 82.81 86 VAL A N 1
ATOM 680 C CA . VAL A 1 86 ? 19.402 23.896 -6.409 1.00 82.81 86 VAL A CA 1
ATOM 681 C C . VAL A 1 86 ? 18.846 24.352 -5.069 1.00 82.81 86 VAL A C 1
ATOM 683 O O . VAL A 1 86 ? 17.630 24.385 -4.884 1.00 82.81 86 VAL A O 1
ATOM 686 N N . GLY A 1 87 ? 19.738 24.683 -4.136 1.00 77.19 87 GLY A N 1
ATOM 687 C CA . GLY A 1 87 ? 19.387 25.130 -2.792 1.00 77.19 87 GLY A CA 1
ATOM 688 C C . GLY A 1 87 ? 20.131 26.402 -2.372 1.00 77.19 87 GLY A C 1
ATOM 689 O O . GLY A 1 87 ? 20.981 26.899 -3.115 1.00 77.19 87 GLY A O 1
ATOM 690 N N . PRO A 1 88 ? 19.835 26.930 -1.169 1.00 71.88 88 PRO A N 1
ATOM 691 C CA . PRO A 1 88 ? 20.496 28.118 -0.618 1.00 71.88 88 PRO A CA 1
ATOM 692 C C . PRO A 1 88 ? 22.023 27.973 -0.524 1.00 71.88 88 PRO A C 1
ATOM 694 O O . PRO A 1 88 ? 22.743 28.952 -0.694 1.00 71.88 88 PRO A O 1
ATOM 697 N N . ASP A 1 89 ? 22.502 26.742 -0.318 1.00 77.12 89 ASP A N 1
ATOM 698 C CA . ASP A 1 89 ? 23.919 26.402 -0.145 1.00 77.12 89 ASP A CA 1
ATOM 699 C C . ASP A 1 89 ? 24.644 26.078 -1.469 1.00 77.12 89 ASP A C 1
ATOM 701 O O . ASP A 1 89 ? 25.812 25.687 -1.465 1.00 77.12 89 ASP A O 1
ATOM 705 N N . GLY A 1 90 ? 23.971 26.242 -2.616 1.00 76.62 90 GLY A N 1
ATOM 706 C CA . GLY A 1 90 ? 24.544 26.052 -3.949 1.00 76.62 90 GLY A CA 1
ATOM 707 C C . GLY A 1 90 ? 23.855 24.974 -4.788 1.00 76.62 90 GLY A C 1
ATOM 708 O O . GLY A 1 90 ? 22.714 24.583 -4.546 1.00 76.62 90 GLY A O 1
ATOM 709 N N . THR A 1 91 ? 24.550 24.535 -5.842 1.00 83.38 91 THR A N 1
ATOM 710 C CA . THR A 1 91 ? 24.076 23.502 -6.776 1.00 83.38 91 THR A CA 1
ATOM 711 C C . THR A 1 91 ? 24.809 22.190 -6.528 1.00 83.38 91 THR A C 1
ATOM 713 O O . THR A 1 91 ? 26.041 22.172 -6.520 1.00 83.38 91 THR A O 1
ATOM 716 N N . ARG A 1 92 ? 24.062 21.095 -6.365 1.00 85.25 92 ARG A N 1
ATOM 717 C CA . ARG A 1 92 ? 24.601 19.737 -6.238 1.00 85.25 92 ARG A CA 1
ATOM 718 C C . ARG A 1 92 ? 24.090 18.871 -7.384 1.00 85.25 92 ARG A C 1
ATOM 720 O O . ARG A 1 92 ? 22.886 18.707 -7.549 1.00 85.25 92 ARG A O 1
ATOM 727 N N . ASP A 1 93 ? 25.019 18.290 -8.132 1.00 90.38 93 ASP A N 1
ATOM 728 C CA . ASP A 1 93 ? 24.722 17.327 -9.190 1.00 90.38 93 ASP A CA 1
ATOM 729 C C . ASP A 1 93 ? 24.956 15.905 -8.650 1.00 90.38 93 ASP A C 1
ATOM 731 O O . ASP A 1 93 ? 26.025 15.604 -8.119 1.00 90.38 93 ASP A O 1
ATOM 735 N N . THR A 1 94 ? 23.954 15.035 -8.772 1.00 88.94 94 THR A N 1
ATOM 736 C CA . THR A 1 94 ? 24.011 13.621 -8.365 1.00 88.94 94 THR A CA 1
ATOM 737 C C . THR A 1 94 ? 23.541 12.751 -9.528 1.00 88.94 94 THR A C 1
ATOM 739 O O . THR A 1 94 ? 22.520 13.056 -10.143 1.00 88.94 94 THR A O 1
ATOM 742 N N . ALA A 1 95 ? 24.252 11.672 -9.864 1.00 89.75 95 ALA A N 1
ATOM 743 C CA . ALA A 1 95 ? 23.781 10.758 -10.904 1.00 89.75 95 ALA A CA 1
ATOM 744 C C . ALA A 1 95 ? 22.469 10.084 -10.468 1.00 89.75 95 ALA A C 1
ATOM 746 O O . ALA A 1 95 ? 22.280 9.751 -9.298 1.00 89.75 95 ALA A O 1
ATOM 747 N N . PHE A 1 96 ? 21.543 9.874 -11.405 1.00 89.62 96 PHE A N 1
ATOM 748 C CA . PHE A 1 96 ? 20.209 9.364 -11.081 1.00 89.62 96 PHE A CA 1
ATOM 749 C C . PHE A 1 96 ? 20.250 8.000 -10.379 1.00 89.62 96 PHE A C 1
ATOM 751 O O . PHE A 1 96 ? 19.507 7.786 -9.421 1.00 89.62 96 PHE A O 1
ATOM 758 N N . LEU A 1 97 ? 21.121 7.098 -10.841 1.00 89.38 97 LEU A N 1
ATOM 759 C CA . LEU A 1 97 ? 21.269 5.756 -10.274 1.00 89.38 97 LEU A CA 1
ATOM 760 C C . LEU A 1 97 ? 21.997 5.752 -8.924 1.00 89.38 97 LEU A C 1
ATOM 762 O O . LEU A 1 97 ? 21.708 4.886 -8.108 1.00 89.38 97 LEU A O 1
ATOM 766 N N . ASP A 1 98 ? 22.843 6.745 -8.640 1.00 90.00 98 ASP A N 1
ATOM 767 C CA . ASP A 1 98 ? 23.443 6.904 -7.307 1.00 90.00 98 ASP A CA 1
ATOM 768 C C . ASP A 1 98 ? 22.385 7.325 -6.281 1.00 90.00 98 ASP A C 1
ATOM 770 O O . ASP A 1 98 ? 22.373 6.850 -5.148 1.00 90.00 98 ASP A O 1
ATOM 774 N N . ALA A 1 99 ? 21.459 8.199 -6.690 1.00 85.56 99 ALA A N 1
ATOM 775 C CA . ALA A 1 99 ? 20.329 8.606 -5.859 1.00 85.56 99 ALA A CA 1
ATOM 776 C C . ALA A 1 99 ? 19.244 7.518 -5.741 1.00 85.56 99 ALA A C 1
ATOM 778 O O . ALA A 1 99 ? 18.451 7.541 -4.803 1.00 85.56 99 ALA A O 1
ATOM 779 N N . ASN A 1 100 ? 19.183 6.579 -6.691 1.00 86.19 100 ASN A N 1
ATOM 780 C CA . ASN A 1 100 ? 18.164 5.529 -6.763 1.00 86.19 100 ASN A CA 1
ATOM 781 C C . ASN A 1 100 ? 18.815 4.160 -7.037 1.00 86.19 100 ASN A C 1
ATOM 783 O O . ASN A 1 100 ? 18.574 3.579 -8.103 1.00 86.19 100 ASN A O 1
ATOM 787 N N . PRO A 1 101 ? 19.620 3.626 -6.099 1.00 86.19 101 PRO A N 1
ATOM 788 C C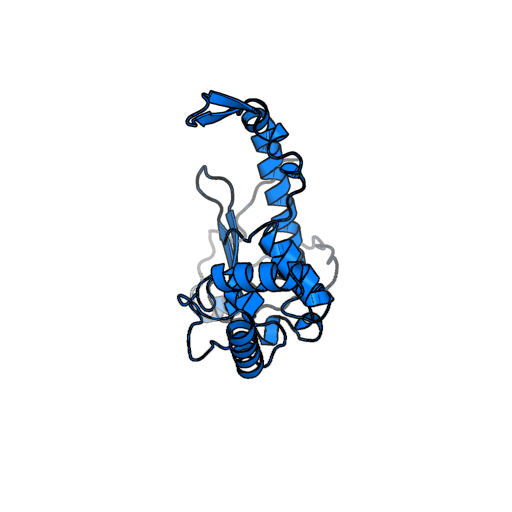A . PRO A 1 101 ? 20.400 2.408 -6.331 1.00 86.19 101 PRO A CA 1
ATOM 789 C C . PRO A 1 101 ? 19.513 1.198 -6.661 1.00 86.19 101 PRO A C 1
ATOM 791 O O . PRO A 1 101 ? 19.844 0.403 -7.537 1.00 86.19 101 PRO A O 1
ATOM 794 N N . ASP A 1 102 ? 18.324 1.125 -6.056 1.00 87.25 102 ASP A N 1
ATOM 795 C CA . ASP A 1 102 ? 17.381 0.011 -6.222 1.00 87.25 102 ASP A CA 1
ATOM 796 C C . ASP A 1 102 ? 16.362 0.239 -7.357 1.00 87.25 102 ASP A C 1
ATOM 798 O O . ASP A 1 102 ? 15.294 -0.384 -7.392 1.00 87.25 102 ASP A O 1
ATOM 802 N N . TRP A 1 103 ? 16.636 1.165 -8.288 1.00 86.00 103 TRP A N 1
ATOM 803 C CA . TRP A 1 103 ? 15.695 1.529 -9.357 1.00 86.00 103 TRP A CA 1
ATOM 804 C C . TRP A 1 103 ? 15.232 0.317 -10.180 1.00 86.00 103 TRP A C 1
ATOM 806 O O . TRP A 1 103 ? 14.044 0.182 -10.494 1.00 86.00 103 TRP A O 1
ATOM 816 N N . PHE A 1 104 ? 16.161 -0.581 -10.512 1.00 87.50 104 PHE A N 1
ATOM 817 C CA . PHE A 1 104 ? 15.890 -1.760 -11.339 1.00 87.50 104 PHE A CA 1
ATOM 818 C C . PHE A 1 104 ? 15.201 -2.897 -10.575 1.00 87.50 104 PHE A C 1
ATOM 820 O O . PHE A 1 104 ? 14.463 -3.670 -11.186 1.00 87.50 104 PHE A O 1
ATOM 827 N N . ASP A 1 105 ? 15.355 -2.942 -9.251 1.00 86.19 105 ASP A N 1
ATOM 828 C CA . ASP A 1 105 ? 14.744 -3.950 -8.376 1.00 86.19 105 ASP A CA 1
ATOM 829 C C . ASP A 1 105 ? 13.358 -3.532 -7.861 1.00 86.19 105 ASP A C 1
ATOM 831 O O . ASP A 1 105 ? 12.725 -4.222 -7.057 1.00 86.19 105 ASP A O 1
ATOM 835 N N . SER A 1 106 ? 12.841 -2.395 -8.336 1.00 84.69 106 SER A N 1
ATOM 836 C CA . SER A 1 106 ? 11.539 -1.894 -7.918 1.00 84.69 106 SER A CA 1
ATOM 837 C C . SER A 1 106 ? 10.403 -2.842 -8.318 1.00 84.69 106 SER A C 1
ATOM 839 O O . SER A 1 106 ? 10.166 -3.120 -9.495 1.00 84.69 106 SER A O 1
ATOM 841 N N . VAL A 1 107 ? 9.655 -3.300 -7.314 1.00 88.19 107 VAL A N 1
ATOM 842 C CA . VAL A 1 107 ? 8.461 -4.130 -7.496 1.00 88.19 107 VAL A CA 1
ATOM 843 C C . VAL A 1 107 ? 7.311 -3.266 -8.037 1.00 88.19 107 VAL A C 1
ATOM 845 O O . VAL A 1 107 ? 7.024 -2.219 -7.446 1.00 88.19 107 VAL A O 1
ATOM 848 N N . PRO A 1 108 ? 6.608 -3.690 -9.108 1.00 91.12 108 PRO A N 1
ATOM 849 C CA . PRO A 1 108 ? 5.436 -2.973 -9.598 1.00 91.12 108 PRO A CA 1
ATOM 850 C C . PRO A 1 108 ? 4.379 -2.809 -8.504 1.00 91.12 108 PRO A C 1
ATOM 852 O O . PRO A 1 108 ? 4.141 -3.730 -7.717 1.00 91.12 108 PRO A O 1
ATOM 855 N N . ARG A 1 109 ? 3.694 -1.662 -8.485 1.00 90.38 109 ARG A N 1
ATOM 856 C CA . ARG A 1 109 ? 2.648 -1.350 -7.495 1.00 90.38 109 ARG A CA 1
ATOM 857 C C . ARG A 1 109 ? 1.542 -2.408 -7.445 1.00 90.38 109 ARG A C 1
ATOM 859 O O . ARG A 1 109 ? 1.085 -2.748 -6.360 1.00 90.38 109 ARG A O 1
ATOM 866 N N . GLU A 1 110 ? 1.174 -2.987 -8.588 1.00 91.19 110 GLU A N 1
ATOM 867 C CA . GLU A 1 110 ? 0.171 -4.050 -8.676 1.00 91.19 110 GLU A CA 1
ATOM 868 C C . GLU A 1 110 ? 0.634 -5.311 -7.936 1.00 91.19 110 GLU A C 1
ATOM 870 O O . GLU A 1 110 ? -0.106 -5.887 -7.144 1.00 91.19 110 GLU A O 1
ATOM 875 N N . ASN A 1 111 ? 1.887 -5.723 -8.144 1.00 93.56 111 ASN A N 1
ATOM 876 C CA . ASN A 1 111 ? 2.482 -6.868 -7.456 1.00 93.56 111 ASN A CA 1
ATOM 877 C C . ASN A 1 111 ? 2.619 -6.598 -5.956 1.00 93.56 111 ASN A C 1
ATOM 879 O O . ASN A 1 111 ? 2.340 -7.476 -5.138 1.00 93.56 111 ASN A O 1
ATOM 883 N N . ARG A 1 112 ? 3.018 -5.375 -5.603 1.00 94.38 112 ARG A N 1
ATOM 884 C CA . ARG A 1 112 ? 3.154 -4.949 -4.216 1.00 94.38 112 ARG A CA 1
ATOM 885 C C . ARG A 1 112 ? 1.818 -4.959 -3.475 1.00 94.38 112 ARG A C 1
ATOM 887 O O . ARG A 1 112 ? 1.787 -5.465 -2.364 1.00 94.38 112 ARG A O 1
ATOM 894 N N . PHE A 1 113 ? 0.729 -4.504 -4.095 1.00 94.62 113 PHE A N 1
ATOM 895 C CA . PHE A 1 113 ? -0.607 -4.510 -3.487 1.00 94.62 113 PHE A CA 1
ATOM 896 C C . PHE A 1 113 ? -0.989 -5.905 -2.968 1.00 94.62 113 PHE A C 1
ATOM 898 O O . PHE A 1 113 ? -1.387 -6.068 -1.817 1.00 94.62 113 PHE A O 1
ATOM 905 N N . PHE A 1 114 ? -0.790 -6.941 -3.790 1.00 94.62 114 PHE A N 1
ATOM 906 C CA . PHE A 1 114 ? -1.055 -8.328 -3.392 1.00 94.62 114 PHE A CA 1
ATOM 907 C C . PHE A 1 114 ? -0.032 -8.871 -2.383 1.00 94.62 114 PHE A C 1
ATOM 909 O O . PHE A 1 114 ? -0.391 -9.676 -1.523 1.00 94.62 114 PHE A O 1
ATOM 916 N N . ALA A 1 115 ? 1.232 -8.448 -2.460 1.00 95.25 115 ALA A N 1
ATOM 917 C CA . ALA A 1 115 ? 2.240 -8.822 -1.470 1.00 95.25 115 ALA A CA 1
ATOM 918 C C . ALA A 1 115 ? 1.919 -8.234 -0.085 1.00 95.25 115 ALA A C 1
ATOM 920 O O . ALA A 1 115 ? 2.003 -8.943 0.915 1.00 95.25 115 ALA A O 1
ATOM 921 N N . ASP A 1 116 ? 1.498 -6.972 -0.027 1.00 97.00 116 ASP A N 1
ATOM 922 C CA . ASP A 1 116 ? 1.095 -6.292 1.204 1.00 97.00 116 ASP A CA 1
ATOM 923 C C . ASP A 1 116 ? -0.224 -6.870 1.750 1.00 97.00 116 ASP A C 1
ATOM 925 O O . ASP A 1 116 ? -0.343 -7.081 2.960 1.00 97.00 116 ASP A O 1
ATOM 929 N N . TRP A 1 117 ? -1.161 -7.271 0.880 1.00 96.69 117 TRP A N 1
ATOM 930 C CA . TRP A 1 117 ? -2.324 -8.082 1.276 1.00 96.69 117 TRP A CA 1
ATOM 931 C C . TRP A 1 117 ? -1.902 -9.374 1.973 1.00 96.69 117 TRP A C 1
ATOM 933 O O . TRP A 1 117 ? -2.341 -9.661 3.081 1.00 96.69 117 TRP A O 1
ATOM 943 N N . GLN A 1 118 ? -1.003 -10.147 1.359 1.00 96.81 118 GLN A N 1
ATOM 944 C CA . GLN A 1 118 ? -0.543 -11.417 1.922 1.00 96.81 118 GLN A CA 1
ATOM 945 C C . GLN A 1 118 ? 0.242 -11.236 3.229 1.00 96.81 118 GLN A C 1
ATOM 947 O O . GLN A 1 118 ? 0.240 -12.128 4.080 1.00 96.81 118 GLN A O 1
ATOM 952 N N . ARG A 1 119 ? 0.943 -10.108 3.389 1.00 97.62 119 ARG A N 1
ATOM 953 C CA . ARG A 1 119 ? 1.778 -9.809 4.558 1.00 97.62 119 ARG A CA 1
ATOM 954 C C . ARG A 1 119 ? 0.990 -9.255 5.740 1.00 97.62 119 ARG A C 1
ATOM 956 O O . ARG A 1 119 ? 1.436 -9.515 6.853 1.00 97.62 119 ARG A O 1
ATOM 963 N N . SER A 1 120 ? -0.144 -8.599 5.517 1.00 98.25 120 SER A N 1
ATOM 964 C CA . SER A 1 120 ? -1.009 -8.007 6.551 1.00 98.25 120 SER A CA 1
ATOM 965 C C . SER A 1 120 ? -2.018 -8.999 7.147 1.00 98.25 120 SER A C 1
ATOM 967 O O . SER A 1 120 ? -2.108 -10.162 6.741 1.00 98.25 120 SER A O 1
ATOM 969 N N . SER A 1 121 ? -2.783 -8.544 8.135 1.00 98.06 121 SER A N 1
ATOM 970 C CA . SER A 1 121 ? -3.915 -9.246 8.744 1.00 98.06 121 SER A CA 1
ATOM 971 C C . SER A 1 121 ? -5.059 -9.509 7.755 1.00 98.06 121 SER A C 1
ATOM 973 O O . SER A 1 121 ? -5.745 -10.525 7.884 1.00 98.06 121 SER A O 1
ATOM 975 N N . ALA A 1 122 ? -5.191 -8.697 6.698 1.00 97.06 122 ALA A N 1
ATOM 976 C CA . ALA A 1 122 ? -6.150 -8.907 5.611 1.00 97.06 122 ALA A CA 1
ATOM 977 C C . ALA A 1 122 ? -5.961 -10.251 4.877 1.00 97.06 122 ALA A C 1
ATOM 979 O O . ALA A 1 122 ? -6.906 -10.761 4.275 1.00 97.06 122 ALA A O 1
ATOM 980 N N . CYS A 1 123 ? -4.782 -10.885 4.967 1.00 96.12 123 CYS A N 1
ATOM 981 C CA . CYS A 1 123 ? -4.508 -12.182 4.334 1.00 96.12 123 CYS A CA 1
ATOM 982 C C . CYS A 1 123 ? -5.444 -13.321 4.776 1.00 96.12 123 CYS A C 1
ATOM 984 O O . CYS A 1 123 ? -5.571 -14.313 4.058 1.00 96.12 123 CYS A O 1
ATOM 986 N N . ALA A 1 124 ? -6.104 -13.190 5.932 1.00 94.06 124 ALA A N 1
ATOM 987 C CA . ALA A 1 124 ? -7.103 -14.151 6.398 1.00 94.06 124 ALA A CA 1
ATOM 988 C C . ALA A 1 124 ? -8.400 -14.123 5.563 1.00 94.06 124 ALA A C 1
ATOM 990 O O . ALA A 1 124 ? -9.205 -15.050 5.641 1.00 94.06 124 ALA A O 1
ATOM 991 N N . HIS A 1 125 ? -8.589 -13.084 4.747 1.00 94.88 125 HIS A N 1
ATOM 992 C CA . HIS A 1 125 ? -9.756 -12.874 3.903 1.00 94.88 125 HIS A CA 1
ATOM 993 C C . HIS A 1 125 ? -9.404 -13.026 2.423 1.00 94.88 125 HIS A C 1
ATOM 995 O O . HIS A 1 125 ? -8.286 -12.749 1.970 1.00 94.88 125 HIS A O 1
ATOM 1001 N N . ARG A 1 126 ? -10.390 -13.446 1.626 1.00 91.81 126 ARG A N 1
ATOM 1002 C CA . ARG A 1 126 ? -10.236 -13.489 0.172 1.00 91.81 126 ARG A CA 1
ATOM 1003 C C . ARG A 1 126 ? -10.328 -12.070 -0.363 1.00 91.81 126 ARG A C 1
ATOM 1005 O O . ARG A 1 126 ? -11.355 -11.418 -0.235 1.00 91.81 126 ARG A O 1
ATOM 1012 N N . ILE A 1 127 ? -9.278 -11.624 -1.040 1.00 91.75 127 ILE A N 1
ATOM 1013 C CA . ILE A 1 127 ? -9.209 -10.279 -1.624 1.00 91.75 127 ILE A CA 1
ATOM 1014 C C . ILE A 1 127 ? -10.409 -9.943 -2.522 1.00 91.75 127 ILE A C 1
ATOM 1016 O O . ILE A 1 127 ? -10.917 -8.829 -2.473 1.00 91.75 127 ILE A O 1
ATOM 1020 N N . PHE A 1 128 ? -10.922 -10.919 -3.277 1.00 89.62 128 PHE A N 1
ATOM 1021 C CA . PHE A 1 128 ? -12.053 -10.734 -4.192 1.00 89.62 128 PHE A CA 1
ATOM 1022 C C . PHE A 1 128 ? -13.419 -10.625 -3.502 1.00 89.62 128 PHE A C 1
ATOM 1024 O O . PHE A 1 128 ? -14.378 -10.225 -4.153 1.00 89.62 128 PHE A O 1
ATOM 1031 N N . ASP A 1 129 ? -13.510 -10.935 -2.206 1.00 91.50 129 ASP A N 1
ATOM 1032 C CA . ASP A 1 129 ? -14.725 -10.682 -1.423 1.00 91.50 129 ASP A CA 1
ATOM 1033 C C . ASP A 1 129 ? -14.836 -9.190 -1.049 1.00 91.50 129 ASP A C 1
ATOM 1035 O O . ASP A 1 129 ? -15.909 -8.722 -0.673 1.00 91.50 129 ASP A O 1
ATOM 1039 N N . HIS A 1 130 ? -13.744 -8.424 -1.189 1.00 93.69 130 HIS A N 1
ATOM 1040 C CA . HIS A 1 130 ? -13.665 -7.034 -0.739 1.00 93.69 130 HIS A CA 1
ATOM 1041 C C . HIS A 1 130 ? -13.187 -6.038 -1.819 1.00 93.69 130 HIS A C 1
ATOM 1043 O O . HIS A 1 130 ? -13.565 -4.868 -1.760 1.00 93.69 130 HIS A O 1
ATOM 1049 N N . TRP A 1 131 ? -12.416 -6.470 -2.826 1.00 92.62 131 TRP A N 1
ATOM 1050 C CA . TRP A 1 131 ? -11.927 -5.631 -3.930 1.00 92.62 131 TRP A CA 1
ATOM 1051 C C . TRP A 1 131 ? -12.232 -6.225 -5.309 1.00 92.62 131 TRP A C 1
ATOM 1053 O O . TRP A 1 131 ? -12.014 -7.408 -5.574 1.00 92.62 131 TRP A O 1
ATOM 1063 N N . ALA A 1 132 ? -12.646 -5.348 -6.222 1.00 90.25 132 ALA A N 1
ATOM 1064 C CA . ALA A 1 132 ? -12.550 -5.536 -7.663 1.00 90.25 132 ALA A CA 1
ATOM 1065 C C . ALA A 1 132 ? -11.313 -4.811 -8.215 1.00 90.25 132 ALA A C 1
ATOM 1067 O O . ALA A 1 132 ? -10.777 -3.894 -7.594 1.00 90.25 132 ALA A O 1
ATOM 1068 N N . PHE A 1 133 ? -10.872 -5.206 -9.407 1.00 87.19 133 PHE A N 1
ATOM 1069 C CA . PHE A 1 133 ? -9.708 -4.621 -10.070 1.00 87.19 133 PHE A CA 1
ATOM 1070 C C . PHE A 1 133 ? -10.077 -4.236 -11.497 1.00 87.19 133 PHE A C 1
ATOM 1072 O O . PHE A 1 133 ? -10.428 -5.099 -12.302 1.00 87.19 133 PHE A O 1
ATOM 1079 N N . ASP A 1 134 ? -10.005 -2.941 -11.792 1.00 87.12 134 ASP A N 1
ATOM 1080 C CA . ASP A 1 134 ? -10.209 -2.409 -13.136 1.00 87.12 134 ASP A CA 1
ATOM 1081 C C . ASP A 1 134 ? -8.907 -2.564 -13.924 1.00 87.12 134 ASP A C 1
ATOM 1083 O O . ASP A 1 134 ? -7.985 -1.763 -13.778 1.00 87.12 134 ASP A O 1
ATOM 1087 N N . ILE A 1 135 ? -8.786 -3.683 -14.640 1.00 83.12 135 ILE A N 1
ATOM 1088 C CA . ILE A 1 135 ? -7.557 -4.101 -15.318 1.00 83.12 135 ILE A CA 1
ATOM 1089 C C . ILE A 1 135 ? -7.481 -3.456 -16.697 1.00 83.12 135 ILE A C 1
ATOM 1091 O O . ILE A 1 135 ? -8.399 -3.586 -17.505 1.00 83.12 135 ILE A O 1
ATOM 1095 N N . HIS A 1 136 ? -6.329 -2.866 -17.001 1.00 80.69 136 HIS A N 1
ATOM 1096 C CA . HIS A 1 136 ? -6.024 -2.304 -18.307 1.00 80.69 136 HIS A CA 1
ATOM 1097 C C . HIS A 1 136 ? -4.702 -2.858 -18.849 1.00 80.69 136 HIS A C 1
ATOM 1099 O O . HIS A 1 136 ? -3.753 -3.136 -18.113 1.00 80.69 136 HIS A O 1
ATOM 1105 N N . ASP A 1 137 ? -4.669 -3.051 -20.165 1.00 82.50 137 ASP A N 1
ATOM 1106 C CA . ASP A 1 137 ? -3.512 -3.520 -20.923 1.00 82.50 137 ASP A CA 1
ATOM 1107 C C . ASP A 1 137 ? -3.542 -2.811 -22.283 1.00 82.50 137 ASP A C 1
ATOM 1109 O O . ASP A 1 137 ? -4.196 -3.254 -23.228 1.00 82.50 137 ASP A O 1
ATOM 1113 N N . LEU A 1 138 ? -2.943 -1.623 -22.323 1.00 78.50 138 LEU A N 1
ATOM 1114 C CA . LEU A 1 138 ? -3.027 -0.677 -23.426 1.00 78.50 138 LEU A CA 1
ATOM 1115 C C . LEU A 1 138 ? -1.710 -0.672 -24.205 1.00 78.50 138 LEU A C 1
ATOM 1117 O O . LEU A 1 138 ? -0.651 -0.319 -23.684 1.00 78.50 138 LEU A O 1
ATOM 1121 N N . GLU A 1 139 ? -1.777 -1.030 -25.484 1.00 74.25 139 GLU A N 1
ATOM 1122 C CA . GLU A 1 139 ? -0.677 -0.845 -26.429 1.00 74.25 139 GLU A CA 1
ATOM 1123 C C . GLU A 1 139 ? -0.856 0.514 -27.120 1.00 74.25 139 GLU A C 1
ATOM 1125 O O . GLU A 1 139 ? -1.685 0.678 -28.016 1.00 74.25 139 GLU A O 1
ATOM 1130 N N . GLY A 1 140 ? -0.124 1.533 -26.665 1.00 59.00 140 GLY A N 1
ATOM 1131 C CA . GLY A 1 140 ? -0.171 2.854 -27.288 1.00 59.00 140 GLY A CA 1
ATOM 1132 C C . GLY A 1 140 ? 0.517 2.854 -28.658 1.00 59.00 140 GLY A C 1
ATOM 1133 O O . GLY A 1 140 ? 1.582 2.258 -28.825 1.00 59.00 140 GLY A O 1
ATOM 1134 N N . ARG A 1 141 ? -0.043 3.564 -29.651 1.00 50.88 141 ARG A N 1
ATOM 1135 C CA . ARG A 1 141 ? 0.637 3.800 -30.941 1.00 50.88 141 ARG A CA 1
ATOM 1136 C C . ARG A 1 141 ? 1.909 4.625 -30.701 1.00 50.88 141 ARG A C 1
ATOM 1138 O O . ARG A 1 141 ? 1.836 5.843 -30.586 1.00 50.88 141 ARG A O 1
ATOM 1145 N N . GLY A 1 142 ? 3.059 3.957 -30.602 1.00 59.50 142 GLY A N 1
ATOM 1146 C CA . GLY A 1 142 ? 4.364 4.588 -30.364 1.00 59.50 142 GLY A CA 1
ATOM 1147 C C . GLY A 1 142 ? 4.678 4.921 -28.898 1.00 59.50 142 GLY A C 1
ATOM 1148 O O . GLY A 1 142 ? 5.695 5.557 -28.640 1.00 59.50 142 GLY A O 1
ATOM 1149 N N . GLN A 1 143 ? 3.845 4.497 -27.941 1.00 64.19 143 GLN A N 1
ATOM 1150 C CA . GLN A 1 143 ? 4.095 4.671 -26.504 1.00 64.19 143 GLN A CA 1
ATOM 1151 C C . GLN A 1 143 ? 4.441 3.333 -25.842 1.00 64.19 143 GLN A C 1
ATOM 1153 O O . GLN A 1 143 ? 4.089 2.266 -26.349 1.00 64.19 143 GLN A O 1
ATOM 1158 N N . LYS A 1 144 ? 5.138 3.386 -24.697 1.00 73.00 144 LYS A N 1
ATOM 1159 C CA . LYS A 1 144 ? 5.398 2.196 -23.875 1.00 73.00 144 LYS A CA 1
ATOM 1160 C C . LYS A 1 144 ? 4.056 1.569 -23.483 1.00 73.00 144 LYS A C 1
ATOM 1162 O O . LYS A 1 144 ? 3.158 2.275 -23.041 1.00 73.00 144 LYS A O 1
ATOM 1167 N N . ARG A 1 145 ? 3.927 0.251 -23.662 1.00 81.19 145 ARG A N 1
ATOM 1168 C CA . ARG A 1 145 ? 2.735 -0.512 -23.266 1.00 81.19 145 ARG A CA 1
ATOM 1169 C C . ARG A 1 145 ? 2.423 -0.270 -21.793 1.00 81.19 145 ARG A C 1
ATOM 1171 O O . ARG A 1 145 ? 3.289 -0.477 -20.944 1.00 81.19 145 ARG A O 1
ATOM 1178 N N . GLU A 1 146 ? 1.192 0.105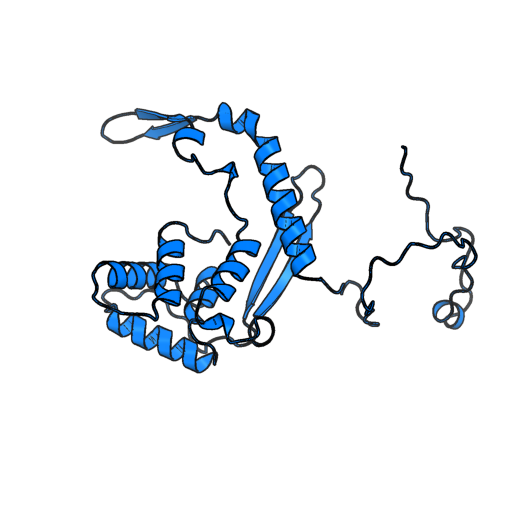 -21.495 1.00 80.81 146 GLU A N 1
ATOM 1179 C CA . GLU A 1 146 ? 0.737 0.344 -20.134 1.00 80.81 146 GLU A CA 1
ATOM 1180 C C . GLU A 1 146 ? -0.128 -0.825 -19.675 1.00 80.81 146 GLU A C 1
ATOM 1182 O O . GLU A 1 146 ? -1.197 -1.085 -20.221 1.00 80.81 146 GLU A O 1
ATOM 1187 N N . ILE A 1 147 ? 0.339 -1.538 -18.658 1.00 85.88 147 ILE A N 1
ATOM 1188 C CA . ILE A 1 147 ? -0.385 -2.644 -18.038 1.00 85.88 147 ILE A CA 1
ATOM 1189 C C . ILE A 1 147 ? -0.529 -2.344 -16.548 1.00 85.88 147 ILE A C 1
ATOM 1191 O O . ILE A 1 147 ? 0.447 -1.972 -15.898 1.00 85.88 147 ILE A O 1
ATOM 1195 N N . GLY A 1 148 ? -1.730 -2.499 -16.002 1.00 87.19 148 GLY A N 1
ATOM 1196 C CA . GLY A 1 148 ? -2.004 -2.145 -14.614 1.00 87.19 148 GLY A CA 1
ATOM 1197 C C . GLY A 1 148 ? -3.432 -2.456 -14.193 1.00 87.19 148 GLY A C 1
ATOM 1198 O O . GLY A 1 148 ? -4.211 -3.046 -14.949 1.00 87.19 148 GLY A O 1
ATOM 1199 N N . PHE A 1 149 ? -3.755 -2.091 -12.958 1.00 87.12 149 PHE A N 1
ATOM 1200 C CA . PHE A 1 149 ? -5.138 -2.030 -12.514 1.00 87.12 149 PHE A CA 1
ATOM 1201 C C . PHE A 1 149 ? -5.369 -0.867 -11.561 1.00 87.12 149 PHE A C 1
ATOM 1203 O O . PHE A 1 149 ? -4.453 -0.424 -10.867 1.00 87.12 149 PHE A O 1
ATOM 1210 N N . ILE A 1 150 ? -6.634 -0.472 -11.444 1.00 86.19 150 ILE A N 1
ATOM 1211 C CA . ILE A 1 150 ? -7.111 0.389 -10.363 1.00 86.19 150 ILE A CA 1
ATOM 1212 C C . ILE A 1 150 ? -7.897 -0.476 -9.361 1.00 86.19 150 ILE A C 1
ATOM 1214 O O . ILE A 1 150 ? -8.898 -1.090 -9.751 1.00 86.19 150 ILE A O 1
ATOM 1218 N N . PRO A 1 151 ? -7.471 -0.570 -8.084 1.00 89.75 151 PRO A N 1
ATOM 1219 C CA . PRO A 1 151 ? -8.226 -1.292 -7.066 1.00 89.75 151 PRO A CA 1
ATOM 1220 C C . PRO A 1 151 ? -9.525 -0.540 -6.744 1.00 89.75 151 PRO A C 1
ATOM 1222 O O . PRO A 1 151 ? -9.531 0.670 -6.521 1.00 89.75 151 PRO A O 1
ATOM 1225 N N . ARG A 1 152 ? -10.644 -1.264 -6.708 1.00 89.38 152 ARG A N 1
ATOM 1226 C CA . ARG A 1 152 ? -11.979 -0.736 -6.410 1.00 89.38 152 ARG A CA 1
ATOM 1227 C C . ARG A 1 152 ? -12.563 -1.487 -5.214 1.00 89.38 152 ARG A C 1
ATOM 1229 O O . ARG A 1 152 ? -12.807 -2.686 -5.344 1.00 89.38 152 ARG A O 1
ATOM 1236 N N . PRO A 1 153 ? -12.797 -0.834 -4.065 1.00 92.00 153 PRO A N 1
ATOM 1237 C CA . PRO A 1 153 ? -13.449 -1.503 -2.950 1.00 92.00 153 PRO A CA 1
ATOM 1238 C C . PRO A 1 153 ? -14.899 -1.844 -3.329 1.00 92.00 153 PRO A C 1
ATOM 1240 O O . PRO A 1 153 ? -15.592 -1.034 -3.946 1.00 92.00 153 PRO A O 1
ATOM 1243 N N . LEU A 1 154 ? -15.357 -3.046 -2.978 1.00 92.25 154 LEU A N 1
ATOM 1244 C CA . LEU A 1 154 ? -16.738 -3.486 -3.216 1.00 92.25 154 LEU A CA 1
ATOM 1245 C C . LEU A 1 154 ? -17.715 -2.872 -2.209 1.00 92.25 154 LEU A C 1
ATOM 1247 O O . LEU A 1 154 ? -18.878 -2.637 -2.534 1.00 92.25 154 LEU A O 1
ATOM 1251 N N . LYS A 1 155 ? -17.227 -2.588 -0.999 1.00 93.56 155 LYS A N 1
ATOM 1252 C CA . LYS A 1 155 ? -17.928 -1.827 0.031 1.00 93.56 155 LYS A CA 1
ATOM 1253 C C . LYS A 1 155 ? -17.184 -0.516 0.252 1.00 93.56 155 LYS A C 1
ATOM 1255 O O . LYS A 1 155 ? -15.987 -0.528 0.514 1.00 93.56 155 LYS A O 1
ATOM 1260 N N . MET A 1 156 ? -17.883 0.603 0.106 1.00 91.62 156 MET A N 1
ATOM 1261 C CA . MET A 1 156 ? -17.332 1.933 0.368 1.00 91.62 156 MET A CA 1
ATOM 1262 C C . MET A 1 156 ? -17.667 2.333 1.807 1.00 91.62 156 MET A C 1
ATOM 1264 O O . MET A 1 156 ? -18.783 2.028 2.237 1.00 91.62 156 MET A O 1
ATOM 1268 N N . PRO A 1 157 ? -16.746 2.987 2.535 1.00 92.94 157 PRO A N 1
ATOM 1269 C CA . PRO A 1 157 ? -17.074 3.557 3.832 1.00 92.94 157 PRO A CA 1
ATOM 1270 C C . PRO A 1 157 ? -18.075 4.708 3.664 1.00 92.94 157 PRO A C 1
ATOM 1272 O O . PRO A 1 157 ? -18.095 5.378 2.626 1.00 92.94 157 PRO A O 1
ATOM 1275 N N . ALA A 1 158 ? -18.901 4.941 4.682 1.00 91.75 158 ALA A N 1
ATOM 1276 C CA . ALA A 1 158 ? -19.916 5.991 4.664 1.00 91.75 158 ALA A CA 1
ATOM 1277 C C . ALA A 1 158 ? -19.301 7.395 4.553 1.00 91.75 158 ALA A C 1
ATOM 1279 O O . ALA A 1 158 ? -19.849 8.269 3.878 1.00 91.75 158 ALA A O 1
ATOM 1280 N N . GLU A 1 159 ? -18.146 7.598 5.187 1.00 91.44 159 GLU A N 1
ATOM 1281 C CA . GLU A 1 159 ? -17.429 8.869 5.214 1.00 91.44 159 GLU A CA 1
ATOM 1282 C C . GLU A 1 159 ? -15.962 8.693 4.817 1.00 91.44 159 GLU A C 1
ATOM 1284 O O . GLU A 1 159 ? -15.355 7.635 4.996 1.00 91.44 159 GLU A O 1
ATOM 1289 N N . ARG A 1 160 ? -15.379 9.766 4.273 1.00 94.75 160 ARG A N 1
ATOM 1290 C CA . ARG A 1 160 ? -13.934 9.842 4.049 1.00 94.75 160 ARG A CA 1
ATOM 1291 C C . ARG A 1 160 ? -13.219 10.194 5.349 1.00 94.75 160 ARG A C 1
ATOM 1293 O O . ARG A 1 160 ? -13.765 10.896 6.198 1.00 94.75 160 ARG A O 1
ATOM 1300 N N . LEU A 1 161 ? -11.966 9.773 5.449 1.00 95.12 161 LEU A N 1
ATOM 1301 C CA . LEU A 1 161 ? -11.054 10.120 6.531 1.00 95.12 161 LEU A CA 1
ATOM 1302 C C . LEU A 1 161 ? -9.972 11.081 6.009 1.00 95.12 161 LEU A C 1
ATOM 1304 O O . LEU A 1 161 ? -8.923 10.611 5.562 1.00 95.12 161 LEU A O 1
ATOM 1308 N N . PRO A 1 162 ? -10.231 12.404 6.006 1.00 94.12 162 PRO A N 1
ATOM 1309 C CA . PRO A 1 162 ? -9.208 13.405 5.726 1.00 94.12 162 PRO A CA 1
ATOM 1310 C C . PRO A 1 162 ? -8.248 13.547 6.912 1.00 94.12 162 PRO A C 1
ATOM 1312 O O . PRO A 1 162 ? -8.609 13.233 8.052 1.00 94.12 162 PRO A O 1
ATOM 1315 N N . MET A 1 163 ? -7.051 14.076 6.659 1.00 93.62 163 MET A N 1
ATOM 1316 C CA . MET A 1 163 ? -6.217 14.581 7.745 1.00 93.62 163 MET A CA 1
ATOM 1317 C C . MET A 1 163 ? -6.830 15.876 8.301 1.00 93.62 163 MET A C 1
ATOM 1319 O O . MET A 1 163 ? -7.116 16.813 7.559 1.00 93.62 163 MET A O 1
ATOM 1323 N N . GLU A 1 164 ? -7.061 15.918 9.613 1.00 91.69 164 GLU A N 1
ATOM 1324 C CA . GLU A 1 164 ? -7.643 17.070 10.311 1.00 91.69 164 GLU A CA 1
ATOM 1325 C C . GLU A 1 164 ? -6.582 17.770 11.166 1.00 91.69 164 GLU A C 1
ATOM 1327 O O . GLU A 1 164 ? -5.803 17.119 11.867 1.00 91.69 164 GLU A O 1
ATOM 1332 N N . ASP A 1 165 ? -6.568 19.103 11.154 1.00 88.88 165 ASP A N 1
ATOM 1333 C CA . ASP A 1 165 ? -5.609 19.882 11.938 1.00 88.88 165 ASP A CA 1
ATOM 1334 C C . ASP A 1 165 ? -5.745 19.595 13.440 1.00 88.88 165 ASP A C 1
ATOM 1336 O O . ASP A 1 165 ? -6.817 19.708 14.036 1.00 88.88 165 ASP A O 1
ATOM 1340 N N . GLY A 1 166 ? -4.627 19.235 14.073 1.00 88.81 166 GLY A N 1
ATOM 1341 C CA . GLY A 1 166 ? -4.569 18.973 15.512 1.00 88.81 166 GLY A CA 1
ATOM 1342 C C . GLY A 1 166 ? -5.215 17.658 15.961 1.00 88.81 166 GLY A C 1
ATOM 1343 O O . GLY A 1 166 ? -5.279 17.409 17.169 1.00 88.81 166 GLY A O 1
ATOM 1344 N N . ILE A 1 167 ? -5.660 16.794 15.040 1.00 94.69 167 ILE A N 1
ATOM 1345 C CA . ILE A 1 167 ? -6.176 15.471 15.402 1.00 94.69 167 ILE A CA 1
ATOM 1346 C C . ILE A 1 167 ? -5.074 14.622 16.047 1.00 94.69 167 ILE A C 1
ATOM 1348 O O . ILE A 1 167 ? -3.936 14.551 15.579 1.00 94.69 167 ILE A O 1
ATOM 1352 N N . SER A 1 168 ? -5.400 13.964 17.161 1.00 96.38 168 SER A N 1
ATOM 1353 C CA . SER A 1 168 ? -4.443 13.083 17.826 1.00 96.38 168 SER A CA 1
ATOM 1354 C C . SER A 1 168 ? -4.315 11.758 17.072 1.00 96.38 168 SER A C 1
ATOM 1356 O O . SER A 1 168 ? -5.291 11.226 16.542 1.00 96.38 168 SER A O 1
ATOM 1358 N N . VAL A 1 169 ? -3.119 11.163 17.092 1.00 96.75 169 VAL A N 1
ATOM 1359 C CA . VAL A 1 169 ? -2.884 9.851 16.465 1.00 96.75 169 VAL A CA 1
ATOM 1360 C C . VAL A 1 169 ? -3.770 8.748 17.064 1.00 96.75 169 VAL A C 1
ATOM 1362 O O . VAL A 1 169 ? -4.196 7.846 16.355 1.00 96.75 169 VAL A O 1
ATOM 1365 N N . HIS A 1 170 ? -4.136 8.851 18.346 1.00 97.06 170 HIS A N 1
ATOM 1366 C CA . HIS A 1 170 ? -5.078 7.926 18.982 1.00 97.06 170 HIS A CA 1
ATOM 1367 C C . HIS A 1 170 ? -6.492 8.053 18.409 1.00 97.06 170 HIS A C 1
ATOM 1369 O O . HIS A 1 170 ? -7.175 7.048 18.237 1.00 97.06 170 HIS A O 1
ATOM 1375 N N . ARG A 1 171 ? -6.922 9.275 18.068 1.00 97.19 171 ARG A N 1
ATOM 1376 C CA . ARG A 1 171 ? -8.209 9.493 17.405 1.00 97.19 171 ARG A CA 1
ATOM 1377 C C . ARG A 1 171 ? -8.186 8.989 15.961 1.00 97.19 171 ARG A C 1
ATOM 1379 O O . ARG A 1 171 ? -9.189 8.457 15.500 1.00 97.19 171 ARG A O 1
ATOM 1386 N N . LEU A 1 172 ? -7.052 9.103 15.265 1.00 97.00 172 LEU A N 1
ATOM 1387 C CA . LEU A 1 172 ? -6.867 8.477 13.949 1.00 97.00 172 LEU A CA 1
ATOM 1388 C C . LEU A 1 172 ? -6.949 6.945 14.031 1.00 97.00 172 LEU A C 1
ATOM 1390 O O . LEU A 1 172 ? -7.612 6.333 13.197 1.00 97.00 172 LEU A O 1
ATOM 1394 N N . MET A 1 173 ? -6.355 6.331 15.059 1.00 97.44 173 MET A N 1
ATOM 1395 C CA . MET A 1 173 ? -6.487 4.890 15.312 1.00 97.44 173 MET A CA 1
ATOM 1396 C C . MET A 1 173 ? -7.950 4.468 15.493 1.00 97.44 173 MET A C 1
ATOM 1398 O O . MET A 1 173 ? -8.421 3.578 14.799 1.00 97.44 173 MET A O 1
ATOM 1402 N N . GLU A 1 174 ? -8.709 5.171 16.333 1.00 97.12 174 GLU A N 1
ATOM 1403 C CA . GLU A 1 174 ? -10.137 4.883 16.532 1.00 97.12 174 GLU A CA 1
ATOM 1404 C C . GLU A 1 174 ? -10.947 4.997 15.227 1.00 97.12 174 GLU A C 1
ATOM 1406 O O . GLU A 1 174 ? -11.799 4.159 14.933 1.00 97.12 174 GLU A O 1
ATOM 1411 N N . ARG A 1 175 ? -10.673 6.019 14.403 1.00 97.50 175 ARG A N 1
ATOM 1412 C CA . ARG A 1 175 ? -11.374 6.213 13.121 1.00 97.50 175 ARG A CA 1
ATOM 1413 C C . ARG A 1 175 ? -11.005 5.158 12.081 1.00 97.50 175 ARG A C 1
ATOM 1415 O O . ARG A 1 175 ? -11.872 4.732 11.324 1.00 97.50 175 ARG A O 1
ATOM 1422 N N . THR A 1 176 ? -9.746 4.736 12.036 1.00 97.19 176 THR A N 1
ATOM 1423 C CA . THR A 1 176 ? -9.302 3.669 11.127 1.00 97.19 176 THR A CA 1
ATOM 1424 C C . THR A 1 176 ? -9.868 2.307 11.535 1.00 97.19 176 THR A C 1
ATOM 1426 O O . THR A 1 176 ? -10.347 1.575 10.672 1.00 97.19 176 THR A O 1
ATOM 1429 N N . GLU A 1 177 ? -9.946 2.008 12.834 1.00 97.19 177 GLU A N 1
ATOM 1430 C CA . GLU A 1 177 ? -10.631 0.816 13.356 1.00 97.19 177 GLU A CA 1
ATOM 1431 C C . GLU A 1 177 ? -12.136 0.820 13.038 1.00 97.19 177 GLU A C 1
ATOM 1433 O O . GLU A 1 177 ? -12.699 -0.215 12.676 1.00 97.19 177 GLU A O 1
ATOM 1438 N N . ALA A 1 178 ? -12.794 1.982 13.115 1.00 97.75 178 ALA A N 1
ATOM 1439 C CA . ALA A 1 178 ? -14.198 2.116 12.729 1.00 97.75 178 ALA A CA 1
ATOM 1440 C C . ALA A 1 178 ? -14.420 1.822 11.234 1.00 97.75 178 ALA A C 1
ATOM 1442 O O . ALA A 1 178 ? -15.379 1.132 10.884 1.00 97.75 178 ALA A O 1
ATOM 1443 N N . ILE A 1 179 ? -13.513 2.281 10.361 1.00 97.50 179 ILE A N 1
ATOM 1444 C CA . ILE A 1 179 ? -13.536 1.950 8.928 1.00 97.50 179 ILE A CA 1
ATOM 1445 C C . ILE A 1 179 ? -13.356 0.445 8.723 1.00 97.50 179 ILE A C 1
ATOM 1447 O O . ILE A 1 179 ? -14.124 -0.162 7.982 1.00 97.50 179 ILE A O 1
ATOM 1451 N N . ASP A 1 180 ? -12.389 -0.183 9.389 1.00 97.69 180 ASP A N 1
ATOM 1452 C CA . ASP A 1 180 ? -12.160 -1.628 9.277 1.00 97.69 180 ASP A CA 1
ATOM 1453 C C . ASP A 1 180 ? -13.397 -2.439 9.684 1.00 97.69 180 ASP A C 1
ATOM 1455 O O . ASP A 1 180 ? -13.798 -3.375 8.983 1.00 97.69 180 ASP A O 1
ATOM 1459 N N . ALA A 1 181 ? -14.048 -2.043 10.782 1.00 97.69 181 ALA A N 1
ATOM 1460 C CA . ALA A 1 181 ? -15.292 -2.648 11.245 1.00 97.69 181 ALA A CA 1
ATOM 1461 C C . ALA A 1 181 ? -16.436 -2.450 10.240 1.00 97.69 181 ALA A C 1
ATOM 1463 O O . ALA A 1 181 ? -17.198 -3.384 9.978 1.00 97.69 181 ALA A O 1
ATOM 1464 N N . GLU A 1 182 ? -16.541 -1.262 9.639 1.00 97.31 182 GLU A N 1
ATOM 1465 C CA . GLU A 1 182 ? -17.520 -0.991 8.593 1.00 97.31 182 GLU A CA 1
ATOM 1466 C C . GLU A 1 182 ? -17.265 -1.866 7.363 1.00 97.31 182 GLU A C 1
ATOM 1468 O O . GLU A 1 182 ? -18.191 -2.506 6.869 1.00 97.31 182 GLU A O 1
ATOM 1473 N N . ILE A 1 183 ? -16.029 -1.955 6.873 1.00 96.25 183 ILE A N 1
ATOM 1474 C CA . ILE A 1 183 ? -15.688 -2.772 5.702 1.00 96.25 183 ILE A CA 1
ATOM 1475 C C . ILE A 1 183 ? -15.796 -4.275 6.006 1.00 96.25 183 ILE A C 1
ATOM 1477 O O . ILE A 1 183 ? -16.046 -5.069 5.095 1.00 96.25 183 ILE A O 1
ATOM 1481 N N . GLY A 1 184 ? -15.681 -4.668 7.276 1.00 96.88 184 GLY A N 1
ATOM 1482 C CA . GLY A 1 184 ? -15.668 -6.066 7.699 1.00 96.88 184 GLY A CA 1
ATOM 1483 C C . GLY A 1 184 ? -14.352 -6.761 7.352 1.00 96.88 184 GLY A C 1
ATOM 1484 O O . GLY A 1 184 ? -14.346 -7.957 7.061 1.00 96.88 184 GLY A O 1
ATOM 1485 N N . LEU A 1 185 ? -13.251 -6.007 7.334 1.00 97.62 185 LEU A N 1
ATOM 1486 C CA . LEU A 1 185 ? -11.912 -6.498 7.034 1.00 97.62 185 LEU A CA 1
ATOM 1487 C C . LEU A 1 185 ? -10.899 -5.782 7.938 1.00 97.62 185 LEU A C 1
ATOM 1489 O O . LEU A 1 185 ? -10.888 -4.551 7.961 1.00 97.62 185 LEU A O 1
ATOM 1493 N N . PRO A 1 186 ? -10.014 -6.519 8.630 1.00 97.62 186 PRO A N 1
ATOM 1494 C CA . PRO A 1 186 ? -8.926 -5.893 9.363 1.00 97.62 186 PRO A CA 1
ATOM 1495 C C . PRO A 1 186 ? -7.960 -5.204 8.395 1.00 97.62 186 PRO A C 1
ATOM 1497 O O . PRO A 1 186 ? -7.632 -5.745 7.336 1.00 97.62 186 PRO A O 1
ATOM 1500 N N . PHE A 1 187 ? -7.481 -4.021 8.773 1.00 98.12 187 PHE A N 1
ATOM 1501 C CA . PHE A 1 187 ? -6.519 -3.245 7.997 1.00 98.12 187 PHE A CA 1
ATOM 1502 C C . PHE A 1 187 ? -7.046 -2.791 6.618 1.00 98.12 187 PHE A C 1
ATOM 1504 O O . PHE A 1 187 ? -6.277 -2.516 5.694 1.00 98.12 187 PHE A O 1
ATOM 1511 N N . ALA A 1 188 ? -8.369 -2.684 6.456 1.00 97.44 188 ALA A N 1
ATOM 1512 C CA . ALA A 1 188 ? -9.014 -2.192 5.241 1.00 97.44 188 ALA A CA 1
ATOM 1513 C C . ALA A 1 188 ? -8.689 -0.729 4.954 1.00 97.44 188 ALA A C 1
ATOM 1515 O O . ALA A 1 188 ? -8.483 -0.365 3.791 1.00 97.44 188 ALA A O 1
ATOM 1516 N N . TRP A 1 189 ? -8.617 0.101 5.998 1.00 97.69 189 TRP A N 1
ATOM 1517 C CA . TRP A 1 189 ? -8.291 1.521 5.884 1.00 97.69 189 TRP A CA 1
ATOM 1518 C C . TRP A 1 189 ? -6.977 1.744 5.121 1.00 97.69 189 TRP A C 1
ATOM 1520 O O . TRP A 1 189 ? -6.892 2.668 4.314 1.00 97.69 189 TRP A O 1
ATOM 1530 N N . PHE A 1 190 ? -5.986 0.861 5.292 1.00 97.44 190 PHE A N 1
ATOM 1531 C CA . PHE A 1 190 ? -4.712 0.928 4.580 1.00 97.44 190 PHE A CA 1
ATOM 1532 C C . PHE A 1 190 ? -4.902 0.722 3.074 1.00 97.44 190 PHE A C 1
ATOM 1534 O O . PHE A 1 190 ? -4.420 1.514 2.267 1.00 97.44 190 PHE A O 1
ATOM 1541 N N . PHE A 1 191 ? -5.648 -0.307 2.663 1.00 95.88 191 PHE A N 1
ATOM 1542 C CA . PHE A 1 191 ? -5.904 -0.566 1.241 1.00 95.88 191 PHE A CA 1
ATOM 1543 C C . PHE A 1 191 ? -6.778 0.520 0.605 1.00 95.88 191 PHE A C 1
ATOM 1545 O O . PHE A 1 191 ? -6.563 0.877 -0.554 1.00 95.88 191 PHE A O 1
ATOM 1552 N N . LEU A 1 192 ? -7.704 1.103 1.367 1.00 95.19 192 LEU A N 1
ATOM 1553 C CA . LEU A 1 192 ? -8.469 2.288 0.970 1.00 95.19 192 LEU A CA 1
ATOM 1554 C C . LEU A 1 192 ? -7.579 3.532 0.799 1.00 95.19 192 LEU A C 1
ATOM 1556 O O . LEU A 1 192 ? -7.790 4.315 -0.131 1.00 95.19 192 LEU A O 1
ATOM 1560 N N . MET A 1 193 ? -6.564 3.679 1.653 1.00 94.44 193 MET A N 1
ATOM 1561 C CA . MET A 1 193 ? -5.570 4.752 1.603 1.00 94.44 193 MET A CA 1
ATOM 1562 C C . MET A 1 193 ? -4.636 4.636 0.397 1.00 94.44 193 MET A C 1
ATOM 1564 O O . MET A 1 193 ? -4.211 5.656 -0.133 1.00 94.44 193 MET A O 1
ATOM 1568 N N . THR A 1 194 ? -4.334 3.428 -0.098 1.00 89.31 194 THR A N 1
ATOM 1569 C CA . THR A 1 194 ? -3.387 3.269 -1.225 1.00 89.31 194 THR A CA 1
ATOM 1570 C C . THR A 1 194 ? -3.785 4.034 -2.494 1.00 89.31 194 THR A C 1
ATOM 1572 O O . THR A 1 194 ? -2.907 4.409 -3.263 1.00 89.31 194 THR A O 1
ATOM 1575 N N . HIS A 1 195 ? -5.078 4.311 -2.691 1.00 78.31 195 HIS A N 1
ATOM 1576 C CA . HIS A 1 195 ? -5.604 5.135 -3.789 1.00 78.31 195 HIS A CA 1
ATOM 1577 C C . HIS A 1 195 ? -5.907 6.594 -3.354 1.00 78.31 195 HIS A C 1
ATOM 1579 O O . HIS A 1 195 ? -6.300 7.425 -4.169 1.00 78.31 195 HIS A O 1
ATOM 1585 N N . GLY A 1 196 ? -5.792 6.923 -2.064 1.00 78.38 196 GLY A N 1
ATOM 1586 C CA . GLY A 1 196 ? -5.938 8.279 -1.513 1.00 78.38 196 GLY A CA 1
ATOM 1587 C C . GLY A 1 196 ? -7.347 8.883 -1.558 1.00 78.38 196 GLY A C 1
ATOM 1588 O O . GLY A 1 196 ? -7.523 10.058 -1.259 1.00 78.38 196 GLY A O 1
ATOM 1589 N N . HIS A 1 197 ? -8.366 8.117 -1.961 1.00 85.19 197 HIS A N 1
ATOM 1590 C CA . HIS A 1 197 ? -9.723 8.653 -2.120 1.00 85.19 197 HIS A CA 1
ATOM 1591 C C . HIS A 1 197 ? -10.551 8.613 -0.832 1.00 85.19 197 HIS A C 1
ATOM 1593 O O . HIS A 1 197 ? -11.311 9.538 -0.554 1.00 85.19 197 HIS A O 1
ATOM 1599 N N . TRP A 1 198 ? -10.458 7.512 -0.087 1.00 92.81 198 TRP A N 1
ATOM 1600 C CA . TRP A 1 198 ? -11.295 7.259 1.090 1.00 92.81 198 TRP A CA 1
ATOM 1601 C C . TRP A 1 198 ? -10.575 7.566 2.393 1.00 92.81 198 TRP A C 1
ATOM 1603 O O . TRP A 1 198 ? -11.194 8.053 3.332 1.00 92.81 198 TRP A O 1
ATOM 1613 N N . VAL A 1 199 ? -9.274 7.304 2.425 1.00 95.00 199 VAL A N 1
ATOM 1614 C CA . VAL A 1 199 ? -8.389 7.646 3.531 1.00 95.00 199 VAL A CA 1
ATOM 1615 C C . VAL A 1 199 ? -7.240 8.448 2.944 1.00 95.00 199 VAL A C 1
ATOM 1617 O O . VAL A 1 199 ? -6.633 8.029 1.957 1.00 95.00 199 VAL A O 1
ATOM 1620 N N . ASP A 1 200 ? -6.993 9.611 3.525 1.00 94.50 200 ASP A N 1
ATOM 1621 C CA . ASP A 1 200 ? -5.909 10.500 3.130 1.00 94.50 200 ASP A CA 1
ATOM 1622 C C . ASP A 1 200 ? -4.543 9.850 3.436 1.00 94.50 200 ASP A C 1
ATOM 1624 O O . ASP A 1 200 ? -4.359 9.335 4.542 1.00 94.50 200 ASP A O 1
ATOM 1628 N N . PRO A 1 201 ? -3.575 9.833 2.500 1.00 94.12 201 PRO A N 1
ATOM 1629 C CA . PRO A 1 201 ? -2.225 9.342 2.771 1.00 94.12 201 PRO A CA 1
ATOM 1630 C C . PRO A 1 201 ? -1.560 9.977 4.000 1.00 94.12 201 PRO A C 1
ATOM 1632 O O . PRO A 1 201 ? -0.823 9.287 4.704 1.00 94.12 201 PRO A O 1
ATOM 1635 N N . ASP A 1 202 ? -1.853 11.240 4.315 1.00 94.62 202 ASP A N 1
ATOM 1636 C CA . ASP A 1 202 ? -1.258 11.921 5.473 1.00 94.62 202 ASP A CA 1
ATOM 1637 C C . ASP A 1 202 ? -1.698 11.292 6.810 1.00 94.62 202 ASP A C 1
ATOM 1639 O O . ASP A 1 202 ? -0.956 11.306 7.796 1.00 94.62 202 ASP A O 1
ATOM 1643 N N . VAL A 1 203 ? -2.866 10.635 6.838 1.00 96.56 203 VAL A N 1
ATOM 1644 C CA . VAL A 1 203 ? -3.310 9.819 7.981 1.00 96.56 203 VAL A CA 1
ATOM 1645 C C . VAL A 1 203 ? -2.380 8.622 8.176 1.00 96.56 203 VAL A C 1
ATOM 1647 O O . VAL A 1 203 ? -1.990 8.316 9.305 1.00 96.56 203 VAL A O 1
ATOM 1650 N N . GLY A 1 204 ? -1.985 7.963 7.084 1.00 96.06 204 GLY A N 1
ATOM 1651 C CA . GLY A 1 204 ? -1.021 6.866 7.113 1.00 96.06 204 GLY A CA 1
ATOM 1652 C C . GLY A 1 204 ? 0.345 7.303 7.622 1.00 96.06 204 GLY A C 1
ATOM 1653 O O . GLY A 1 204 ? 0.928 6.608 8.454 1.00 96.06 204 GLY A O 1
ATOM 1654 N N . ASP A 1 205 ? 0.834 8.461 7.174 1.00 96.44 205 ASP A N 1
ATOM 1655 C CA . ASP A 1 205 ? 2.105 9.024 7.642 1.00 96.44 205 ASP A CA 1
ATOM 1656 C C . ASP A 1 205 ? 2.056 9.347 9.141 1.00 96.44 205 ASP A C 1
ATOM 1658 O O . ASP A 1 205 ? 2.970 8.988 9.888 1.00 96.44 205 ASP A O 1
ATOM 1662 N N . ALA A 1 206 ? 0.968 9.967 9.608 1.00 97.38 206 ALA A N 1
ATOM 1663 C CA . ALA A 1 206 ? 0.785 10.297 11.018 1.00 97.38 206 ALA A CA 1
ATOM 1664 C C . ALA A 1 206 ? 0.751 9.044 11.910 1.00 97.38 206 ALA A C 1
ATOM 1666 O O . ALA A 1 206 ? 1.356 9.030 12.989 1.00 97.38 206 ALA A O 1
ATOM 1667 N N . ILE A 1 207 ? 0.079 7.975 11.465 1.00 97.88 207 ILE A N 1
ATOM 1668 C CA . ILE A 1 207 ? 0.051 6.692 12.179 1.00 97.88 207 ILE A CA 1
ATOM 1669 C C . ILE A 1 207 ? 1.425 6.015 12.124 1.00 97.88 207 ILE A C 1
ATOM 1671 O O . ILE A 1 207 ? 1.897 5.542 13.157 1.00 97.88 207 ILE A O 1
ATOM 1675 N N . ALA A 1 208 ? 2.104 6.008 10.972 1.00 98.12 208 ALA A N 1
ATOM 1676 C CA . ALA A 1 208 ? 3.451 5.453 10.834 1.00 98.12 208 ALA A CA 1
ATOM 1677 C C . ALA A 1 208 ? 4.445 6.139 11.782 1.00 98.12 208 ALA A C 1
ATOM 1679 O O . ALA A 1 208 ? 5.214 5.469 12.474 1.00 98.12 208 ALA A O 1
ATOM 1680 N N . GLU A 1 209 ? 4.384 7.464 11.891 1.00 97.88 209 GLU A N 1
ATOM 1681 C CA . GLU A 1 209 ? 5.207 8.213 12.836 1.00 97.88 209 GLU A CA 1
ATOM 1682 C C . GLU A 1 209 ? 4.814 7.927 14.292 1.00 97.88 209 GLU A C 1
ATOM 1684 O O . GLU A 1 209 ? 5.671 7.748 15.160 1.00 97.88 209 GLU A O 1
ATOM 1689 N N . GLY A 1 210 ? 3.515 7.793 14.570 1.00 97.94 210 GLY A N 1
ATOM 1690 C CA . GLY A 1 210 ? 3.021 7.327 15.863 1.00 97.94 210 GLY A CA 1
ATOM 1691 C C . GLY A 1 210 ? 3.556 5.945 16.255 1.00 97.94 210 GLY A C 1
ATOM 1692 O O . GLY A 1 210 ? 3.885 5.742 17.425 1.00 97.94 210 GLY A O 1
ATOM 1693 N N . LEU A 1 211 ? 3.687 5.017 15.300 1.00 98.19 211 LEU A N 1
ATOM 1694 C CA . LEU A 1 211 ? 4.289 3.697 15.515 1.00 98.19 211 LEU A CA 1
ATOM 1695 C C . LEU A 1 211 ? 5.788 3.803 15.806 1.00 98.19 211 LEU A C 1
ATOM 1697 O O . LEU A 1 211 ? 6.251 3.213 16.781 1.00 98.19 211 LEU A O 1
ATOM 1701 N N . ARG A 1 212 ? 6.544 4.578 15.010 1.00 97.94 212 ARG A N 1
ATOM 1702 C CA . ARG A 1 212 ? 7.992 4.787 15.222 1.00 97.94 212 ARG A CA 1
ATOM 1703 C C . ARG A 1 212 ? 8.287 5.376 16.603 1.00 97.94 212 ARG A C 1
ATOM 1705 O O . ARG A 1 212 ? 9.260 4.992 17.243 1.00 97.94 212 ARG A O 1
ATOM 1712 N N . GLN A 1 213 ? 7.416 6.262 17.080 1.00 97.56 213 GLN A N 1
ATOM 1713 C CA . GLN A 1 213 ? 7.515 6.889 18.400 1.00 97.56 213 GLN A CA 1
ATOM 1714 C C . GLN A 1 213 ? 6.908 6.045 19.536 1.00 97.56 213 GLN A C 1
ATOM 1716 O O . GLN A 1 213 ? 6.935 6.466 20.691 1.00 97.56 213 GLN A O 1
ATOM 1721 N N . GLY A 1 214 ? 6.321 4.882 19.234 1.00 96.75 214 GLY A N 1
ATOM 1722 C CA . GLY A 1 214 ? 5.680 4.013 20.224 1.00 96.75 214 GLY A CA 1
ATOM 1723 C C . GLY A 1 214 ? 4.412 4.593 20.865 1.00 96.75 214 GLY A C 1
ATOM 1724 O O . GLY A 1 214 ? 3.993 4.115 21.919 1.00 96.75 214 GLY A O 1
ATOM 1725 N N . ARG A 1 215 ? 3.796 5.614 20.253 1.00 97.12 215 ARG A N 1
ATOM 1726 C CA . ARG A 1 215 ? 2.555 6.247 20.735 1.00 97.12 215 ARG A CA 1
ATOM 1727 C C . ARG A 1 215 ? 1.322 5.396 20.454 1.00 97.12 215 ARG A C 1
ATOM 1729 O O . ARG A 1 215 ? 0.373 5.428 21.227 1.00 97.12 215 ARG A O 1
ATOM 1736 N N . VAL A 1 216 ? 1.328 4.637 19.364 1.00 97.50 216 VAL A N 1
ATOM 1737 C CA . VAL A 1 216 ? 0.244 3.717 18.990 1.00 97.50 216 VAL A CA 1
ATOM 1738 C C . VAL A 1 216 ? 0.803 2.339 18.670 1.00 97.50 216 VAL A C 1
ATOM 1740 O O . VAL A 1 216 ? 2.016 2.163 18.549 1.00 97.50 216 VAL A O 1
ATOM 1743 N N . ARG A 1 217 ? -0.079 1.343 18.568 1.00 96.62 217 ARG A N 1
ATOM 1744 C CA . ARG A 1 217 ? 0.277 -0.026 18.194 1.00 96.62 217 ARG A CA 1
ATOM 1745 C C . ARG A 1 217 ? -0.708 -0.557 17.165 1.00 96.62 217 ARG A C 1
ATOM 1747 O O . ARG A 1 217 ? -1.900 -0.292 17.253 1.00 96.62 217 ARG A O 1
ATOM 1754 N N . LEU A 1 218 ? -0.178 -1.339 16.240 1.00 97.44 218 LEU A N 1
ATOM 1755 C CA . LEU A 1 218 ? -0.910 -2.195 15.315 1.00 97.44 218 LEU A CA 1
ATOM 1756 C C . LEU A 1 218 ? -0.423 -3.635 15.522 1.00 97.44 218 LEU A C 1
ATOM 1758 O O . LEU A 1 218 ? 0.647 -3.824 16.110 1.00 97.44 218 LEU A O 1
ATOM 1762 N N . PRO A 1 219 ? -1.148 -4.652 15.028 1.00 97.69 219 PRO A N 1
ATOM 1763 C CA . PRO A 1 219 ? -0.570 -5.979 14.863 1.00 97.69 219 PRO A CA 1
ATOM 1764 C C . PRO A 1 219 ? 0.772 -5.892 14.120 1.00 97.69 219 PRO A C 1
ATOM 1766 O O . PRO A 1 219 ? 0.874 -5.175 13.125 1.00 97.69 219 PRO A O 1
ATOM 1769 N N . ASP A 1 220 ? 1.793 -6.633 14.565 1.00 98.00 220 ASP A N 1
ATOM 1770 C CA . ASP A 1 220 ? 3.173 -6.508 14.051 1.00 98.00 220 ASP A CA 1
ATOM 1771 C C . ASP A 1 220 ? 3.262 -6.595 12.520 1.00 98.00 220 ASP A C 1
ATOM 1773 O O . ASP A 1 220 ? 4.037 -5.893 11.871 1.00 98.00 220 ASP A O 1
ATOM 1777 N N . ARG A 1 221 ? 2.422 -7.448 11.929 1.00 97.75 221 ARG A N 1
ATOM 1778 C 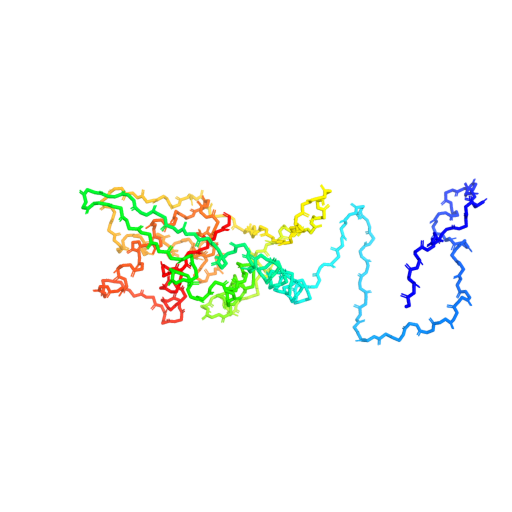CA . ARG A 1 221 ? 2.324 -7.645 10.480 1.00 97.75 221 ARG A CA 1
ATOM 1779 C C . ARG A 1 221 ? 1.811 -6.404 9.745 1.00 97.75 221 ARG A C 1
ATOM 1781 O O . ARG A 1 221 ? 2.336 -6.071 8.686 1.00 97.75 221 ARG A O 1
ATOM 1788 N N . ASP A 1 222 ? 0.832 -5.719 10.321 1.00 98.50 222 ASP A N 1
ATOM 1789 C CA . ASP A 1 222 ? 0.216 -4.516 9.755 1.00 98.50 222 ASP A CA 1
ATOM 1790 C C . ASP A 1 222 ? 1.131 -3.308 9.941 1.00 98.50 222 ASP A C 1
ATOM 1792 O O . ASP A 1 222 ? 1.358 -2.551 8.998 1.00 98.50 222 ASP A O 1
ATOM 1796 N N . ALA A 1 223 ? 1.757 -3.195 11.118 1.00 98.44 223 ALA A N 1
ATOM 1797 C CA . ALA A 1 223 ? 2.796 -2.206 11.380 1.00 98.44 223 ALA A CA 1
ATOM 1798 C C . ALA A 1 223 ? 3.944 -2.319 10.362 1.00 98.44 223 ALA A C 1
ATOM 1800 O O . ALA A 1 223 ? 4.357 -1.318 9.782 1.00 98.44 223 ALA A O 1
ATOM 1801 N N . ALA A 1 224 ? 4.422 -3.537 10.084 1.00 98.31 224 ALA A N 1
ATOM 1802 C CA . ALA A 1 224 ? 5.486 -3.765 9.108 1.00 98.31 224 ALA A CA 1
ATOM 1803 C C . ALA A 1 224 ? 5.087 -3.368 7.675 1.00 98.31 224 ALA A C 1
ATOM 1805 O O . ALA A 1 224 ? 5.928 -2.885 6.916 1.00 98.31 224 ALA A O 1
ATOM 1806 N N . VAL A 1 225 ? 3.823 -3.571 7.290 1.00 98.19 225 VAL A N 1
ATOM 1807 C CA . VAL A 1 225 ? 3.307 -3.144 5.979 1.00 98.19 225 VAL A CA 1
ATOM 1808 C C . VAL A 1 225 ? 3.187 -1.620 5.911 1.00 98.19 225 VAL A C 1
ATOM 1810 O O . VAL A 1 225 ? 3.669 -1.027 4.946 1.00 98.19 225 VAL A O 1
ATOM 1813 N N . LEU A 1 226 ? 2.623 -0.979 6.940 1.00 97.88 226 LEU A N 1
ATOM 1814 C CA . LEU A 1 226 ? 2.466 0.476 6.985 1.00 97.88 226 LEU A CA 1
ATOM 1815 C C . LEU A 1 226 ? 3.817 1.203 6.989 1.00 97.88 226 LEU A C 1
ATOM 1817 O O . LEU A 1 226 ? 3.995 2.162 6.246 1.00 97.88 226 LEU A O 1
ATOM 1821 N N . LEU A 1 227 ? 4.786 0.733 7.776 1.00 97.94 227 LEU A N 1
ATOM 1822 C CA . LEU A 1 227 ? 6.123 1.333 7.819 1.00 97.94 227 LEU A CA 1
ATOM 1823 C C . LEU A 1 227 ? 6.848 1.184 6.475 1.00 97.94 227 LEU A C 1
ATOM 1825 O O . LEU A 1 227 ? 7.379 2.162 5.959 1.00 97.94 227 LEU A O 1
ATOM 1829 N N . ALA A 1 228 ? 6.776 0.007 5.843 1.00 95.69 228 ALA A N 1
ATOM 1830 C CA . ALA A 1 228 ? 7.331 -0.189 4.502 1.00 95.69 228 ALA A CA 1
ATOM 1831 C C . ALA A 1 228 ? 6.638 0.688 3.441 1.00 95.69 228 ALA A C 1
ATOM 1833 O O . ALA A 1 228 ? 7.248 1.078 2.444 1.00 95.69 228 ALA A O 1
ATOM 1834 N N . TRP A 1 229 ? 5.350 0.988 3.623 1.00 95.31 229 TRP A N 1
ATOM 1835 C CA . TRP A 1 229 ? 4.634 1.970 2.814 1.00 95.31 229 TRP A CA 1
ATOM 1836 C C . TRP A 1 229 ? 5.097 3.406 3.062 1.00 95.31 229 TRP A C 1
ATOM 1838 O O . TRP A 1 229 ? 5.308 4.127 2.091 1.00 95.31 229 TRP A O 1
ATOM 1848 N N . ALA A 1 230 ? 5.325 3.804 4.311 1.00 95.06 230 ALA A N 1
ATOM 1849 C CA . ALA A 1 230 ? 5.822 5.139 4.632 1.00 95.06 230 ALA A CA 1
ATOM 1850 C C . ALA A 1 230 ? 7.230 5.376 4.054 1.00 95.06 230 ALA A C 1
ATOM 1852 O O . ALA A 1 230 ? 7.516 6.461 3.555 1.00 95.06 230 ALA A O 1
ATOM 1853 N N . ASP A 1 231 ? 8.087 4.350 4.059 1.00 92.56 231 ASP A N 1
ATOM 1854 C CA . ASP A 1 231 ? 9.440 4.427 3.490 1.00 92.56 231 ASP A CA 1
ATOM 1855 C C . ASP A 1 231 ? 9.429 4.455 1.949 1.00 92.56 231 ASP A C 1
ATOM 1857 O O . ASP A 1 231 ? 10.299 5.048 1.312 1.00 92.56 231 ASP A O 1
ATOM 1861 N N . LYS A 1 232 ? 8.431 3.820 1.325 1.00 89.94 232 LYS A N 1
ATOM 1862 C CA . LYS A 1 232 ? 8.253 3.791 -0.131 1.00 89.94 232 LYS A CA 1
ATOM 1863 C C . LYS A 1 232 ? 6.765 3.844 -0.447 1.00 89.94 232 LYS A C 1
ATOM 1865 O O . LYS A 1 232 ? 6.111 2.804 -0.415 1.00 89.94 232 LYS A O 1
ATOM 1870 N N . LYS A 1 233 ? 6.213 5.013 -0.777 1.00 87.50 233 LYS A N 1
ATOM 1871 C CA . LYS A 1 233 ? 4.766 5.168 -1.024 1.00 87.50 233 LYS A CA 1
ATOM 1872 C C . LYS A 1 233 ? 4.297 4.457 -2.303 1.00 87.50 233 LYS A C 1
ATOM 1874 O O . LYS A 1 233 ? 5.088 4.148 -3.198 1.00 87.50 233 LYS A O 1
ATOM 1879 N N . TYR A 1 234 ? 2.996 4.174 -2.384 1.00 79.56 234 TYR A N 1
ATOM 1880 C CA . TYR A 1 234 ? 2.349 3.831 -3.656 1.00 79.56 234 TYR A CA 1
ATOM 1881 C C . TYR A 1 234 ? 2.316 5.066 -4.572 1.00 79.56 234 TYR A C 1
ATOM 1883 O O . TYR A 1 234 ? 2.177 6.186 -4.094 1.00 79.56 234 TYR A O 1
ATOM 1891 N N . LEU A 1 235 ? 2.425 4.851 -5.883 1.00 65.81 235 LEU A N 1
ATOM 1892 C CA . LEU A 1 235 ? 2.244 5.876 -6.918 1.00 65.81 235 LEU A CA 1
ATOM 1893 C C . LEU A 1 235 ? 1.084 5.431 -7.826 1.00 65.81 235 LEU A C 1
ATOM 1895 O O . LEU A 1 235 ? 1.333 5.004 -8.957 1.00 65.81 235 LEU A O 1
ATOM 1899 N N . PHE A 1 236 ? -0.141 5.364 -7.291 1.00 57.09 236 PHE A N 1
ATOM 1900 C CA . PHE A 1 236 ? -1.347 5.081 -8.085 1.00 57.09 236 PHE A CA 1
ATOM 1901 C C . PHE A 1 236 ? -1.845 6.340 -8.789 1.00 57.09 236 PHE A C 1
ATOM 1903 O O . PHE A 1 236 ? -1.751 7.426 -8.178 1.00 57.09 236 PHE A O 1
#

Sequence (236 aa):
IEVVAGPVVDPDYRPNSVDQLFEPTWVLRDSAAEAQQLAGPVYRLRGRAGGGIVHMRSFLARRARIDKEQREAGRPELENRIIREVGPDGTRDTAFLDANPDWFDSVPRENRFFADWQRSSACAHRIFDHWAFDIHDLEGRGQKREIGFIPRPLKMPAERLPMEDGISVHRLMERTEAIDAEIGLPFAWFFLMTHGHWVDPDVGDAIAEGLRQGRVRLPDRDAAVLLAWADKKYLF